Protein 6ZQ3 (pdb70)

InterPro domains:
  IPR000668 Peptidase C1A, papain C-terminal [PF00112] (115-329)
  IPR000668 Peptidase C1A, papain C-terminal [PR00705] (132-147)
  IPR000668 Peptidase C1A, papain C-terminal [PR00705] (277-287)
  IPR000668 Peptidase C1A, papain C-terminal [PR00705] (292-298)
  IPR000668 Peptidase C1A, papain C-terminal [SM00645] (114-329)
  IPR013128 Peptidase C1A [PTHR12411] (27-323)
  IPR013201 Cathepsin propeptide inhibitor domain (I29) [PF08246] (29-87)
  IPR013201 Cathepsin propeptide inhibitor domain (I29) [SM00848] (29-87)
  IPR025660 Cysteine peptidase, histidine active site [PS00639] (275-285)
  IPR025661 Cysteine peptidase, asparagine active site [PS00640] (292-311)
  IPR038765 Papain-like cysteine peptidase superfamily [SSF54001] (21-329)
  IPR039417 Papain-like cysteine endopeptidase [cd02248] (115-328)

Sequence (212 aa):
PETVDWRTKGAVTGIKSQGDCGASYAFSAMGALEGINALATGKLTYLSEQNIIDCSVPYGNHGCKGGNMYVAFLYVVANEGVDDGGSYPFRGKQSSCTYQEQYRGASMSGSVQINSGSESDLEAAVANVGPVAVAIDGESNAFRFYYSGVYDSSRCSSSSLNHAMVITGYGIEYWLAKNSWGENWGELGYVKMARNKYNQCGIASDASYPTL

Nearest PDB structures (foldseek):
  6zq3-assembly1_A  TM=1.005E+00  e=8.283E-54  Tethya aurantium
  8iui-assembly2_B  TM=9.945E-01  e=2.765E-36  Bombyx mori
  7qgw-assembly1_B  TM=9.930E-01  e=4.181E-34  Homo sapiens
  7pk4-assembly1_A  TM=9.908E-01  e=2.992E-34  Homo sapiens
  7q8m-assembly1_AA  TM=9.924E-01  e=6.680E-34  Homo sapiens

B-factor: mean 52.41, std 11.27, range [30.0, 95.98]

CATH classification: 3.90.70.10

Structure (mmCIF, N/CA/C/O backbone):
data_6ZQ3
#
_entry.id   6ZQ3
#
_cell.length_a   59.600
_cell.length_b   59.600
_cell.length_c   116.290
_cell.angle_alpha   90.000
_cell.angle_beta   90.000
_cell.angle_gamma   120.000
#
_symmetry.space_group_name_H-M   'P 31 2 1'
#
loop_
_entity.id
_entity.type
_entity.pdbx_description
1 polymer 'Silicatein alpha'
2 water water
#
loop_
_atom_site.group_PDB
_atom_site.id
_atom_site.type_symbol
_atom_site.label_atom_id
_atom_site.label_alt_id
_atom_site.label_comp_id
_atom_site.label_asym_id
_atom_site.label_entity_id
_atom_site.label_seq_id
_atom_site.pdbx_PDB_ins_code
_atom_site.Cartn_x
_atom_site.Cartn_y
_atom_site.Cartn_z
_atom_site.occupancy
_atom_site.B_iso_or_equiv
_atom_site.auth_seq_id
_atom_site.auth_comp_id
_atom_site.auth_asym_id
_atom_site.auth_atom_id
_atom_site.pdbx_PDB_model_num
ATOM 1 N N . PRO A 1 3 ? 20.051 3.032 3.304 1.00 79.71 3 PRO A N 1
ATOM 2 C CA . PRO A 1 3 ? 20.671 3.255 1.983 1.00 78.56 3 PRO A CA 1
ATOM 3 C C . PRO A 1 3 ? 20.632 2.013 1.074 1.00 79.52 3 PRO A C 1
ATOM 4 O O . PRO A 1 3 ? 20.538 0.880 1.563 1.00 73.79 3 PRO A O 1
ATOM 8 N N . GLU A 1 4 ? 20.703 2.239 -0.238 1.00 82.52 4 GLU A N 1
ATOM 9 C CA . GLU A 1 4 ? 20.605 1.157 -1.239 1.00 86.81 4 GLU A CA 1
ATOM 10 C C . GLU A 1 4 ? 21.893 0.326 -1.382 1.00 85.79 4 GLU A C 1
ATOM 11 O O . GLU A 1 4 ? 21.856 -0.820 -1.837 1.00 80.61 4 GLU A O 1
ATOM 17 N N . THR A 1 5 ? 23.027 0.909 -1.004 1.00 84.61 5 THR A N 1
ATOM 18 C CA . THR A 1 5 ? 24.295 0.200 -1.025 1.00 81.28 5 THR A CA 1
ATOM 19 C C . THR A 1 5 ? 25.274 0.844 -0.061 1.00 75.14 5 THR A C 1
ATOM 20 O O . THR A 1 5 ? 25.405 2.070 -0.051 1.00 69.83 5 THR A O 1
ATOM 24 N N . VAL A 1 6 ? 25.947 0.013 0.742 1.00 67.55 6 VAL A N 1
ATOM 25 C CA . VAL A 1 6 ? 27.069 0.465 1.557 1.00 63.37 6 VAL A CA 1
ATOM 26 C C . VAL A 1 6 ? 28.315 -0.312 1.164 1.00 57.66 6 VAL A C 1
ATOM 27 O O . VAL A 1 6 ? 28.233 -1.396 0.619 1.00 53.51 6 VAL A O 1
ATOM 31 N N . ASP A 1 7 ? 29.468 0.277 1.447 1.00 55.95 7 ASP A N 1
ATOM 32 C CA . ASP A 1 7 ? 30.721 -0.437 1.513 1.00 50.36 7 ASP A CA 1
ATOM 33 C C . ASP A 1 7 ? 31.518 0.287 2.579 1.00 49.33 7 ASP A C 1
ATOM 34 O O . ASP A 1 7 ? 31.742 1.501 2.464 1.00 48.27 7 ASP A O 1
ATOM 39 N N . TRP A 1 8 ? 31.945 -0.434 3.616 1.00 48.14 8 TRP A N 1
ATOM 40 C CA . TRP A 1 8 ? 32.533 0.218 4.794 1.00 48.27 8 TRP A CA 1
ATOM 41 C C . TRP A 1 8 ? 33.956 0.735 4.576 1.00 52.30 8 TRP A C 1
ATOM 42 O O . TRP A 1 8 ? 34.515 1.403 5.459 1.00 47.38 8 TRP A O 1
ATOM 53 N N . ARG A 1 9 ? 34.541 0.465 3.403 1.00 51.54 9 ARG A N 1
ATOM 54 C CA . ARG A 1 9 ? 35.750 1.185 3.019 1.00 51.00 9 ARG A CA 1
ATOM 55 C C . ARG A 1 9 ? 35.469 2.669 2.830 1.00 51.98 9 ARG A C 1
ATOM 56 O O . ARG A 1 9 ? 36.384 3.491 2.880 1.00 57.46 9 ARG A O 1
ATOM 64 N N . THR A 1 10 ? 34.210 3.012 2.609 1.00 50.06 10 THR A N 1
ATOM 65 C CA . THR A 1 10 ? 33.805 4.407 2.537 1.00 53.00 10 THR A CA 1
ATOM 66 C C . THR A 1 10 ? 34.053 5.154 3.850 1.00 59.05 10 THR A C 1
ATOM 67 O O . THR A 1 10 ? 34.254 6.368 3.846 1.00 62.01 10 THR A O 1
ATOM 71 N N . LYS A 1 11 ? 34.032 4.418 4.964 1.00 58.76 11 LYS A N 1
ATOM 72 C CA . LYS A 1 11 ? 34.299 4.969 6.281 1.00 58.14 11 LYS A CA 1
ATOM 73 C C . LYS A 1 11 ? 35.681 4.579 6.830 1.00 54.81 11 LYS A C 1
ATOM 74 O O . LYS A 1 11 ? 35.957 4.759 8.020 1.00 46.72 11 LYS A O 1
ATOM 80 N N . GLY A 1 12 ? 36.551 4.067 5.955 1.00 53.76 12 GLY A N 1
ATOM 81 C CA . GLY A 1 12 ? 37.885 3.586 6.361 1.00 58.09 12 GLY A CA 1
ATOM 82 C C . GLY A 1 12 ? 37.877 2.472 7.412 1.00 57.15 12 GLY A C 1
ATOM 83 O O . GLY A 1 12 ? 38.789 2.386 8.236 1.00 63.84 12 GLY A O 1
ATOM 84 N N . ALA A 1 13 ? 36.862 1.613 7.357 1.00 50.27 13 ALA A N 1
ATOM 85 C CA . ALA A 1 13 ? 36.614 0.609 8.371 1.00 48.96 13 ALA A CA 1
ATOM 86 C C . ALA A 1 13 ? 37.026 -0.811 7.965 1.00 47.77 13 ALA A C 1
ATOM 87 O O . ALA A 1 13 ? 36.686 -1.762 8.679 1.00 46.41 13 ALA A O 1
ATOM 89 N N . VAL A 1 14 ? 37.700 -0.973 6.817 1.00 50.85 14 VAL A N 1
ATOM 90 C CA . VAL A 1 14 ? 38.108 -2.304 6.314 1.00 45.47 14 VAL A CA 1
ATOM 91 C C . VAL A 1 14 ? 39.577 -2.337 5.913 1.00 45.99 14 VAL A C 1
ATOM 92 O O . VAL A 1 14 ? 40.001 -1.517 5.125 1.00 48.65 14 VAL A O 1
ATOM 96 N N . THR A 1 15 ? 40.326 -3.321 6.411 1.00 46.46 15 THR A N 1
ATOM 97 C CA . THR A 1 15 ? 41.737 -3.527 6.017 1.00 45.83 15 THR A CA 1
ATOM 98 C C . THR A 1 15 ? 41.892 -4.292 4.710 1.00 44.60 15 THR A C 1
ATOM 99 O O . THR A 1 15 ? 40.940 -4.812 4.145 1.00 39.08 15 THR A O 1
ATOM 103 N N . GLY A 1 16 ? 43.127 -4.371 4.251 1.00 46.34 16 GLY A N 1
ATOM 104 C CA . GLY A 1 16 ? 43.448 -5.151 3.088 1.00 48.97 16 GLY A CA 1
ATOM 105 C C . GLY A 1 16 ? 43.041 -6.592 3.270 1.00 48.16 16 GLY A C 1
ATOM 106 O O . GLY A 1 16 ? 42.736 -7.027 4.366 1.00 45.46 16 GLY A O 1
ATOM 107 N N . ILE A 1 17 ? 43.017 -7.309 2.154 1.00 54.44 17 ILE A N 1
ATOM 108 C CA . ILE A 1 17 ? 42.732 -8.741 2.099 1.00 52.23 17 ILE A CA 1
ATOM 109 C C . ILE A 1 17 ? 43.883 -9.560 2.682 1.00 53.12 17 ILE A C 1
ATOM 110 O O . ILE A 1 17 ? 45.046 -9.267 2.442 1.00 55.49 17 ILE A O 1
ATOM 115 N N . LYS A 1 18 ? 43.545 -10.624 3.401 1.00 51.03 18 LYS A N 1
ATOM 116 C CA . LYS A 1 18 ? 44.536 -11.511 3.991 1.00 47.76 18 LYS A CA 1
ATOM 117 C C . LYS A 1 18 ? 44.439 -12.900 3.375 1.00 44.08 18 LYS A C 1
ATOM 118 O O . LYS A 1 18 ? 43.447 -13.220 2.734 1.00 44.40 18 LYS A O 1
ATOM 124 N N . SER A 1 19 ? 45.475 -13.710 3.535 1.00 43.12 19 SER A N 1
ATOM 125 C CA . SER A 1 19 ? 45.439 -15.105 3.104 1.00 50.58 19 SER A CA 1
ATOM 126 C C . SER A 1 19 ? 45.738 -15.970 4.304 1.00 48.69 19 SER A C 1
ATOM 127 O O . SER A 1 19 ? 46.774 -15.825 4.918 1.00 46.97 19 SER A O 1
ATOM 130 N N . GLN A 1 20 ? 44.831 -16.884 4.616 1.00 47.11 20 GLN A N 1
ATOM 131 C CA . GLN A 1 20 ? 45.024 -17.793 5.722 1.00 47.26 20 GLN A CA 1
ATOM 132 C C . GLN A 1 20 ? 45.975 -18.957 5.412 1.00 47.59 20 GLN A C 1
ATOM 133 O O . GLN A 1 20 ? 46.241 -19.777 6.271 1.00 48.73 20 GLN A O 1
ATOM 139 N N . GLY A 1 21 ? 46.488 -19.029 4.192 1.00 51.88 21 GLY A N 1
ATOM 140 C CA . GLY A 1 21 ? 47.444 -20.055 3.824 1.00 49.37 21 GLY A CA 1
ATOM 141 C C . GLY A 1 21 ? 46.776 -21.411 3.850 1.00 52.69 21 GLY A C 1
ATOM 142 O O . GLY A 1 21 ? 45.584 -21.540 3.538 1.00 45.07 21 GLY A O 1
ATOM 143 N N . ASP A 1 22 ? 47.555 -22.407 4.271 1.00 56.70 22 ASP A N 1
ATOM 144 C CA . ASP A 1 22 ? 47.080 -23.752 4.463 1.00 59.45 22 ASP A CA 1
ATOM 145 C C . ASP A 1 22 ? 46.456 -23.976 5.856 1.00 63.57 22 ASP A C 1
ATOM 146 O O . ASP A 1 22 ? 46.167 -25.116 6.226 1.00 72.80 22 ASP A O 1
ATOM 151 N N . CYS A 1 23 ? 46.229 -22.906 6.616 1.00 62.21 23 CYS A N 1
ATOM 152 C CA . CYS A 1 23 ? 45.637 -22.997 7.964 1.00 64.74 23 CYS A CA 1
ATOM 153 C C . CYS A 1 23 ? 44.121 -22.743 7.927 1.00 62.43 23 CYS A C 1
ATOM 154 O O . CYS A 1 23 ? 43.676 -21.730 7.400 1.00 69.80 23 CYS A O 1
ATOM 157 N N . GLY A 1 24 ? 43.336 -23.662 8.493 1.00 57.11 24 GLY A N 1
ATOM 158 C CA . GLY A 1 24 ? 41.874 -23.637 8.376 1.00 54.09 24 GLY A CA 1
ATOM 159 C C . GLY A 1 24 ? 41.199 -22.754 9.409 1.00 54.39 24 GLY A C 1
ATOM 160 O O . GLY A 1 24 ? 40.334 -23.219 10.141 1.00 61.87 24 GLY A O 1
ATOM 161 N N . ALA A 1 25 ? 41.571 -21.476 9.428 1.00 51.56 25 ALA A N 1
ATOM 162 C CA . ALA A 1 25 ? 41.215 -20.525 10.486 1.00 50.69 25 ALA A CA 1
ATOM 163 C C . ALA A 1 25 ? 40.353 -19.349 10.005 1.00 49.86 25 ALA A C 1
ATOM 164 O O . ALA A 1 25 ? 40.530 -18.219 10.465 1.00 55.94 25 ALA A O 1
ATOM 166 N N . SER A 1 26 ? 39.425 -19.582 9.094 1.00 45.57 26 SER A N 1
ATOM 167 C CA . SER A 1 26 ? 38.517 -18.506 8.687 1.00 46.29 26 SER A CA 1
ATOM 168 C C . SER A 1 26 ? 37.759 -17.909 9.873 1.00 39.98 26 SER A C 1
ATOM 169 O O . SER A 1 26 ? 37.604 -16.689 9.971 1.00 35.35 26 SER A O 1
ATOM 172 N N . TYR A 1 27 ? 37.334 -18.749 10.800 1.00 41.50 27 TYR A N 1
ATOM 173 C CA . TYR A 1 27 ? 36.703 -18.228 12.027 1.00 42.58 27 TYR A CA 1
ATOM 174 C C . TYR A 1 27 ? 37.464 -17.012 12.572 1.00 38.54 27 TYR A C 1
ATOM 175 O O . TYR A 1 27 ? 36.856 -15.981 12.859 1.00 42.29 27 TYR A O 1
ATOM 184 N N . ALA A 1 28 ? 38.784 -17.109 12.638 1.00 36.01 28 ALA A N 1
ATOM 185 C CA . ALA A 1 28 ? 39.607 -16.052 13.218 1.00 36.89 28 ALA A CA 1
ATOM 186 C C . ALA A 1 28 ? 39.655 -14.842 12.364 1.00 38.77 28 ALA A C 1
ATOM 187 O O . ALA A 1 28 ? 39.642 -13.736 12.880 1.00 44.16 28 ALA A O 1
ATOM 189 N N . PHE A 1 29 ? 39.811 -15.053 11.054 1.00 39.23 29 PHE A N 1
ATOM 190 C CA . PHE A 1 29 ? 39.970 -13.949 10.132 1.00 36.61 29 PHE A CA 1
ATOM 191 C C . PHE A 1 29 ? 38.653 -13.244 10.084 1.00 36.17 29 PHE A C 1
ATOM 192 O O . PHE A 1 29 ? 38.608 -12.041 10.121 1.00 35.20 29 PHE A O 1
ATOM 200 N N . SER A 1 30 ? 37.579 -14.011 10.018 1.00 36.31 30 SER A N 1
ATOM 201 C CA . SER A 1 30 ? 36.236 -13.446 10.018 1.00 39.34 30 SER A CA 1
ATOM 202 C C . SER A 1 30 ? 35.894 -12.651 11.309 1.00 45.54 30 SER A C 1
ATOM 203 O O . SER A 1 30 ? 35.269 -11.581 11.235 1.00 47.68 30 SER A O 1
ATOM 206 N N . ALA A 1 31 ? 36.294 -13.176 12.473 1.00 40.26 31 ALA A N 1
ATOM 207 C CA . ALA A 1 31 ? 36.030 -12.511 13.746 1.00 42.37 31 ALA A CA 1
ATOM 208 C C . ALA A 1 31 ? 36.794 -11.197 13.928 1.00 44.08 31 ALA A C 1
ATOM 209 O O . ALA A 1 31 ? 36.198 -10.198 14.361 1.00 40.08 31 ALA A O 1
ATOM 211 N N . MET A 1 32 ? 38.088 -11.210 13.575 1.00 45.82 32 MET A N 1
ATOM 212 C CA . MET A 1 32 ? 38.973 -10.038 13.644 1.00 44.36 32 MET A CA 1
ATOM 213 C C . MET A 1 32 ? 38.572 -8.940 12.697 1.00 45.47 32 MET A C 1
ATOM 214 O O . MET A 1 32 ? 38.689 -7.758 13.025 1.00 50.81 32 MET A O 1
ATOM 219 N N . GLY A 1 33 ? 38.112 -9.344 11.517 1.00 42.07 33 GLY A N 1
ATOM 220 C CA . GLY A 1 33 ? 37.580 -8.448 10.528 1.00 38.95 33 GLY A CA 1
ATOM 221 C C . GLY A 1 33 ? 36.424 -7.611 11.038 1.00 44.50 33 GLY A C 1
ATOM 222 O O . GLY A 1 33 ? 36.458 -6.375 10.922 1.00 47.17 33 GLY A O 1
ATOM 223 N N . ALA A 1 34 ? 35.398 -8.249 11.606 1.00 44.27 34 ALA A N 1
ATOM 224 C CA . ALA A 1 34 ? 34.332 -7.478 12.243 1.00 44.97 34 ALA A CA 1
ATOM 225 C C . ALA A 1 34 ? 34.884 -6.562 13.342 1.00 45.95 34 ALA A C 1
ATOM 226 O O . ALA A 1 34 ? 34.591 -5.377 13.364 1.00 48.67 34 ALA A O 1
ATOM 228 N N . LEU A 1 35 ? 35.730 -7.079 14.212 1.00 49.83 35 LEU A N 1
ATOM 229 C CA . LEU A 1 35 ? 36.301 -6.257 15.313 1.00 48.78 35 LEU A CA 1
ATOM 230 C C . LEU A 1 35 ? 37.094 -5.034 14.802 1.00 50.25 35 LEU A C 1
ATOM 231 O O . LEU A 1 35 ? 37.101 -3.982 15.447 1.00 47.56 35 LEU A O 1
ATOM 236 N N . GLU A 1 36 ? 37.816 -5.212 13.687 1.00 48.66 36 GLU A N 1
ATOM 237 C CA . GLU A 1 36 ? 38.659 -4.158 13.129 1.00 46.81 36 GLU A CA 1
ATOM 238 C C . GLU A 1 36 ? 37.775 -3.033 12.680 1.00 45.33 36 GLU A C 1
ATOM 239 O O . GLU A 1 36 ? 38.134 -1.859 12.797 1.00 40.60 36 GLU A O 1
ATOM 245 N N . GLY A 1 37 ? 36.615 -3.410 12.152 1.00 45.58 37 GLY A N 1
ATOM 246 C CA . GLY A 1 37 ? 35.663 -2.460 11.619 1.00 46.50 37 GLY A CA 1
ATOM 247 C C . GLY A 1 37 ? 35.059 -1.639 12.709 1.00 45.66 37 GLY A C 1
ATOM 248 O O . GLY A 1 37 ? 35.213 -0.433 12.742 1.00 49.33 37 GLY A O 1
ATOM 249 N N . ILE A 1 38 ? 34.402 -2.323 13.626 1.00 49.80 38 ILE A N 1
ATOM 250 C CA . ILE A 1 38 ? 33.800 -1.707 14.809 1.00 51.61 38 ILE A CA 1
ATOM 251 C C . ILE A 1 38 ? 34.760 -0.743 15.527 1.00 48.23 38 ILE A C 1
ATOM 252 O O . ILE A 1 38 ? 34.382 0.338 15.957 1.00 43.79 38 ILE A O 1
ATOM 257 N N . ASN A 1 39 ? 36.000 -1.177 15.668 1.00 45.62 39 ASN A N 1
ATOM 258 C CA . ASN A 1 39 ? 37.020 -0.415 16.324 1.00 44.67 39 ASN A CA 1
ATOM 259 C C . ASN A 1 39 ? 37.423 0.812 15.517 1.00 43.80 39 ASN A C 1
ATOM 260 O O . ASN A 1 39 ? 37.593 1.880 16.058 1.00 44.51 39 ASN A O 1
ATOM 265 N N . ALA A 1 40 ? 37.586 0.634 14.215 1.00 42.54 40 ALA A N 1
ATOM 266 C CA . ALA A 1 40 ? 37.972 1.692 13.324 1.00 42.17 40 ALA A CA 1
ATOM 267 C C . ALA A 1 40 ? 36.915 2.811 13.225 1.00 44.21 40 ALA A C 1
ATOM 268 O O . ALA A 1 40 ? 37.245 3.988 13.149 1.00 45.28 40 ALA A O 1
ATOM 270 N N . LEU A 1 41 ? 35.657 2.407 13.187 1.00 43.95 41 LEU A N 1
ATOM 271 C CA . LEU A 1 41 ? 34.496 3.291 13.258 1.00 45.93 41 LEU A CA 1
ATOM 272 C C . LEU A 1 41 ? 34.420 4.105 14.543 1.00 52.53 41 LEU A C 1
ATOM 273 O O . LEU A 1 41 ? 34.213 5.308 14.498 1.00 63.98 41 LEU A O 1
ATOM 278 N N . ALA A 1 42 ? 34.530 3.428 15.683 1.00 53.17 42 ALA A N 1
ATOM 279 C CA . ALA A 1 42 ? 34.482 4.078 16.984 1.00 58.82 42 ALA A CA 1
ATOM 280 C C . ALA A 1 42 ? 35.683 4.981 17.222 1.00 61.40 42 ALA A C 1
ATOM 281 O O . ALA A 1 42 ? 35.528 6.165 17.493 1.00 66.01 42 ALA A O 1
ATOM 283 N N . T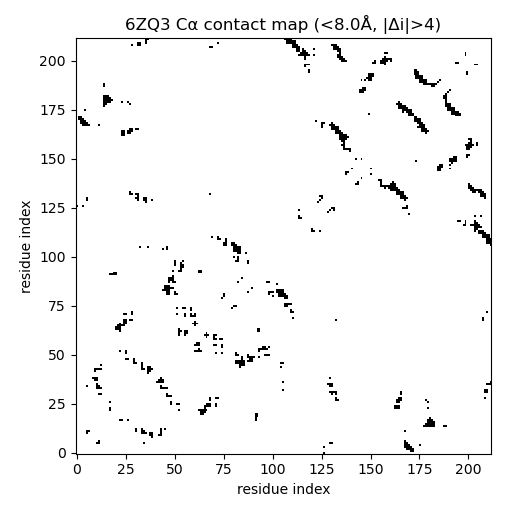HR A 1 43 ? 36.878 4.405 17.125 1.00 60.69 43 THR A N 1
ATOM 284 C CA . THR A 1 43 ? 38.112 5.124 17.413 1.00 58.85 43 THR A CA 1
ATOM 285 C C . THR A 1 43 ? 38.491 6.092 16.301 1.00 57.93 43 THR A C 1
ATOM 286 O O . THR A 1 43 ? 39.259 7.009 16.536 1.00 63.38 43 THR A O 1
ATOM 290 N N . GLY A 1 44 ? 37.984 5.877 15.090 1.00 61.47 44 GLY A N 1
ATOM 291 C CA . GLY A 1 44 ? 38.368 6.684 13.924 1.00 61.24 44 GLY A CA 1
ATOM 292 C C . GLY A 1 44 ? 39.682 6.290 13.255 1.00 67.55 44 GLY A C 1
ATOM 293 O O . GLY A 1 44 ? 40.094 6.921 12.277 1.00 69.73 44 GLY A O 1
ATOM 294 N N . LY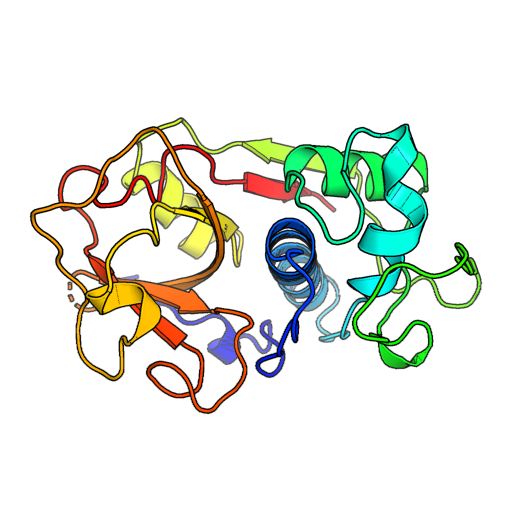S A 1 45 ? 40.343 5.254 13.774 1.00 71.53 45 LYS A N 1
ATOM 295 C CA . LYS A 1 45 ? 41.625 4.781 13.246 1.00 69.62 45 LYS A CA 1
ATOM 296 C C . LYS A 1 45 ? 41.531 3.291 12.964 1.00 67.46 45 LYS A C 1
ATOM 297 O O . LYS A 1 45 ? 41.139 2.506 13.824 1.00 73.61 45 LYS A O 1
ATOM 303 N N . LEU A 1 46 ? 41.890 2.902 11.753 1.00 65.05 46 LEU A N 1
ATOM 304 C CA . LEU A 1 46 ? 41.862 1.504 11.371 1.00 64.84 46 LEU A CA 1
ATOM 305 C C . LEU A 1 46 ? 43.137 0.855 11.888 1.00 61.10 46 LEU A C 1
ATOM 306 O O . LEU A 1 46 ? 44.223 1.300 11.567 1.00 61.40 46 LEU A O 1
ATOM 311 N N . THR A 1 47 ? 43.000 -0.173 12.715 1.00 59.00 47 THR A N 1
ATOM 312 C CA . THR A 1 47 ? 44.145 -0.922 13.207 1.00 58.02 47 THR A CA 1
ATOM 313 C C . THR A 1 47 ? 44.019 -2.361 12.771 1.00 53.78 47 THR A C 1
ATOM 314 O O . THR A 1 47 ? 43.034 -3.020 13.063 1.00 48.57 47 THR A O 1
ATOM 318 N N . TYR A 1 48 ? 45.069 -2.885 12.146 1.00 57.75 48 TYR A N 1
ATOM 319 C CA . TYR A 1 48 ? 45.083 -4.287 11.750 1.00 57.04 48 TYR A CA 1
ATOM 320 C C . TYR A 1 48 ? 45.211 -5.104 13.036 1.00 53.46 48 TYR A C 1
ATOM 321 O O . TYR A 1 48 ? 46.073 -4.825 13.869 1.00 51.25 48 TYR A O 1
ATOM 330 N N . LEU A 1 49 ? 44.356 -6.110 13.198 1.00 51.86 49 LEU A N 1
ATOM 331 C CA . LEU A 1 49 ? 44.355 -6.944 14.420 1.00 50.37 49 LEU A CA 1
ATOM 332 C C . LEU A 1 49 ? 44.867 -8.360 14.123 1.00 50.87 49 LEU A C 1
ATOM 333 O O . LEU A 1 49 ? 44.933 -8.768 12.955 1.00 50.44 49 LEU A O 1
ATOM 338 N N . SER A 1 50 ? 45.224 -9.108 15.170 1.00 44.45 50 SER A N 1
ATOM 339 C CA . SER A 1 50 ? 45.956 -10.352 14.970 1.00 43.51 50 SER A CA 1
ATOM 340 C C . SER A 1 50 ? 45.111 -11.631 15.051 1.00 44.81 50 SER A C 1
ATOM 341 O O . SER A 1 50 ? 44.617 -12.015 16.110 1.00 41.37 50 SER A O 1
ATOM 344 N N . GLU A 1 51 ? 44.989 -12.297 13.908 1.00 44.74 51 GLU A N 1
ATOM 345 C CA . GLU A 1 51 ? 44.323 -13.572 13.808 1.00 45.19 51 GLU A CA 1
ATOM 346 C C . GLU A 1 51 ? 45.183 -14.680 14.402 1.00 45.54 51 GLU A C 1
ATOM 347 O O . GLU A 1 51 ? 44.671 -15.745 14.750 1.00 48.31 51 GLU A O 1
ATOM 353 N N . GLN A 1 52 ? 46.493 -14.457 14.462 1.00 40.93 52 GLN A N 1
ATOM 354 C CA . GLN A 1 52 ? 47.410 -15.437 14.998 1.00 41.55 52 GLN A CA 1
ATOM 355 C C . GLN A 1 52 ? 47.180 -15.553 16.502 1.00 45.49 52 GLN A C 1
ATOM 356 O O . GLN A 1 52 ? 47.246 -16.658 17.100 1.00 42.39 52 GLN A O 1
ATOM 362 N N . ASN A 1 53 ? 46.912 -14.391 17.106 1.00 43.84 53 ASN A N 1
ATOM 363 C CA . ASN A 1 53 ? 46.590 -14.295 18.533 1.00 46.33 53 ASN A CA 1
ATOM 364 C C . ASN A 1 53 ? 45.434 -15.223 18.862 1.00 47.42 53 ASN A C 1
ATOM 365 O O . ASN A 1 53 ? 45.517 -15.992 19.811 1.00 51.95 53 ASN A O 1
ATOM 370 N N . ILE A 1 54 ? 44.380 -15.158 18.048 1.00 46.12 54 ILE A N 1
ATOM 371 C CA . ILE A 1 54 ? 43.187 -15.962 18.250 1.00 50.65 54 ILE A CA 1
ATOM 372 C C . ILE A 1 54 ? 43.503 -17.435 18.015 1.00 51.51 54 ILE A C 1
ATOM 373 O O . ILE A 1 54 ? 42.981 -18.314 18.712 1.00 53.57 54 ILE A O 1
ATOM 378 N N . ILE A 1 55 ? 44.325 -17.713 17.013 1.00 48.19 55 ILE A N 1
ATOM 379 C CA . ILE A 1 55 ? 44.662 -19.108 16.703 1.00 51.37 55 ILE A CA 1
ATOM 380 C C . ILE A 1 55 ? 45.458 -19.739 17.834 1.00 46.65 55 ILE A C 1
ATOM 381 O O . ILE A 1 55 ? 45.077 -20.794 18.341 1.00 40.01 55 ILE A O 1
ATOM 386 N N . ASP A 1 56 ? 46.544 -19.082 18.230 1.00 44.98 56 ASP A N 1
ATOM 387 C CA . ASP A 1 56 ? 47.365 -19.594 19.311 1.00 47.16 56 ASP A CA 1
ATOM 388 C C . ASP A 1 56 ? 46.650 -19.733 20.658 1.00 48.23 56 ASP A C 1
ATOM 389 O O . ASP A 1 56 ? 46.937 -20.688 21.386 1.00 56.62 56 ASP A O 1
ATOM 394 N N . CYS A 1 57 ? 45.749 -18.813 21.007 1.00 45.01 57 CYS A N 1
ATOM 395 C CA . CYS A 1 57 ? 45.343 -18.671 22.434 1.00 46.10 57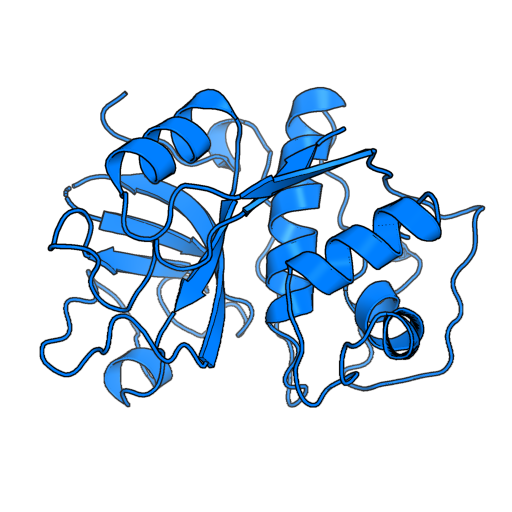 CYS A CA 1
ATOM 396 C C . CYS A 1 57 ? 43.904 -19.030 22.776 1.00 46.69 57 CYS A C 1
ATOM 397 O O . CYS A 1 57 ? 43.548 -19.050 23.945 1.00 50.83 57 CYS A O 1
ATOM 400 N N . SER A 1 58 ? 43.072 -19.320 21.786 1.00 46.33 58 SER A N 1
ATOM 401 C CA . SER A 1 58 ? 41.678 -19.609 22.074 1.00 45.92 58 SER A CA 1
ATOM 402 C C . SER A 1 58 ? 41.349 -21.103 22.125 1.00 45.43 58 SER A C 1
ATOM 403 O O . SER A 1 58 ? 40.181 -21.466 22.093 1.00 45.01 58 SER A O 1
ATOM 406 N N . VAL A 1 59 ? 42.354 -21.971 22.226 1.00 49.06 59 VAL A N 1
ATOM 407 C CA . VAL A 1 59 ? 42.091 -23.429 22.317 1.00 50.34 59 VAL A CA 1
ATOM 408 C C . VAL A 1 59 ? 41.259 -23.786 23.550 1.00 51.28 59 VAL A C 1
ATOM 409 O O . VAL A 1 59 ? 40.359 -24.619 23.451 1.00 55.57 59 VAL A O 1
ATOM 413 N N . PRO A 1 60 ? 41.544 -23.146 24.700 1.00 51.98 60 PRO A N 1
ATOM 414 C CA . PRO A 1 60 ? 40.766 -23.405 25.902 1.00 50.60 60 PRO A CA 1
ATOM 415 C C . PRO A 1 60 ? 39.363 -22.819 25.901 1.00 55.48 60 PRO A C 1
ATOM 416 O O . PRO A 1 60 ? 38.567 -23.178 26.785 1.00 54.04 60 PRO A O 1
ATOM 420 N N . TYR A 1 61 ? 39.042 -21.946 24.941 1.00 52.33 61 TYR A N 1
ATOM 421 C CA . TYR A 1 61 ? 37.662 -21.441 24.838 1.00 49.95 61 TYR A CA 1
ATOM 422 C C . TYR A 1 61 ? 36.881 -22.280 23.858 1.00 50.42 61 TYR A C 1
ATOM 423 O O . TYR A 1 61 ? 35.697 -22.064 23.680 1.00 54.06 61 TYR A O 1
ATOM 432 N N . GLY A 1 62 ? 37.543 -23.267 23.257 1.00 51.28 62 GLY A N 1
ATOM 433 C CA . GLY A 1 62 ? 36.859 -24.268 22.457 1.00 51.19 62 GLY A CA 1
ATOM 434 C C . GLY A 1 62 ? 37.078 -24.151 20.966 1.00 49.94 62 GLY A C 1
ATOM 435 O O . GLY A 1 62 ? 36.354 -24.767 20.212 1.00 53.23 62 GLY A O 1
ATOM 436 N N . ASN A 1 63 ? 38.068 -23.365 20.541 1.00 46.17 63 ASN A N 1
ATOM 437 C CA . ASN A 1 63 ? 38.533 -23.387 19.157 1.00 45.90 63 ASN A CA 1
ATOM 438 C C . ASN A 1 63 ? 39.616 -24.490 18.932 1.00 46.98 63 ASN A C 1
ATOM 439 O O . ASN A 1 63 ? 40.168 -25.022 19.895 1.00 43.49 63 ASN A O 1
ATOM 444 N N . HIS A 1 64 ? 39.902 -24.810 17.665 1.00 45.34 64 HIS A N 1
ATOM 445 C CA . HIS A 1 64 ? 40.833 -25.877 17.294 1.00 51.49 64 HIS A CA 1
ATOM 446 C C . HIS A 1 64 ? 42.083 -25.354 16.556 1.00 49.52 64 HIS A C 1
ATOM 447 O O . HIS A 1 64 ? 42.513 -25.912 15.569 1.00 47.14 64 HIS A O 1
ATOM 454 N N . GLY A 1 65 ? 42.661 -24.268 17.022 1.00 54.15 65 GLY A N 1
ATOM 455 C CA . GLY A 1 65 ? 43.799 -23.710 16.328 1.00 56.03 65 GLY A CA 1
ATOM 456 C C . GLY A 1 65 ? 43.527 -23.619 14.837 1.00 53.13 65 GLY A C 1
ATOM 457 O O . GLY A 1 65 ? 42.541 -23.016 14.425 1.00 44.57 65 GLY A O 1
ATOM 458 N N . CYS A 1 66 ? 44.416 -24.221 14.041 1.00 56.41 66 CYS A N 1
ATOM 459 C CA . CYS A 1 66 ? 44.336 -24.181 12.569 1.00 55.81 66 CYS A CA 1
ATOM 460 C C . CYS A 1 66 ? 43.368 -25.163 11.950 1.00 56.46 66 CYS A C 1
ATOM 461 O O . CYS A 1 66 ? 43.164 -25.120 10.741 1.00 58.14 66 CYS A O 1
ATOM 464 N N . LYS A 1 67 ? 42.746 -26.011 12.765 1.00 56.39 67 LYS A N 1
ATOM 465 C CA . LYS A 1 67 ? 41.808 -27.015 12.258 1.00 59.38 67 LYS A CA 1
ATOM 466 C C . LYS A 1 67 ? 40.339 -26.578 12.235 1.00 60.78 67 LYS A C 1
ATOM 467 O O . LYS A 1 67 ? 39.471 -27.340 11.809 1.00 62.08 67 LYS A O 1
ATOM 473 N N . GLY A 1 68 ? 40.060 -25.360 12.689 1.00 60.08 68 GLY A N 1
ATOM 474 C CA . GLY A 1 68 ? 38.684 -24.846 12.712 1.00 50.47 68 GLY A CA 1
ATOM 475 C C . GLY A 1 68 ? 38.315 -24.201 14.028 1.00 52.02 68 GLY A C 1
ATOM 476 O O . GLY A 1 68 ? 39.115 -24.178 14.960 1.00 52.86 68 GLY A O 1
ATOM 477 N N . GLY A 1 69 ? 37.083 -23.685 14.096 1.00 54.77 69 GLY A N 1
ATOM 478 C CA . GLY A 1 69 ? 36.528 -23.024 15.282 1.00 54.15 69 GLY A CA 1
ATOM 479 C C . GLY A 1 69 ? 35.362 -22.089 14.950 1.00 52.71 69 GLY A C 1
ATOM 480 O O . GLY A 1 69 ? 34.846 -22.146 13.866 1.00 48.52 69 GLY A O 1
ATOM 481 N N . ASN A 1 70 ? 34.960 -21.247 15.901 1.00 52.06 70 ASN A N 1
ATOM 482 C CA . ASN A 1 70 ? 33.844 -20.307 15.761 1.00 58.54 70 ASN A CA 1
ATOM 483 C C . ASN A 1 70 ? 34.241 -18.849 15.927 1.00 53.02 70 ASN A C 1
ATOM 484 O O . ASN A 1 70 ? 35.222 -18.536 16.581 1.00 59.68 70 ASN A O 1
ATOM 489 N N . MET A 1 71 ? 33.409 -17.958 15.402 1.00 51.07 71 MET A N 1
ATOM 490 C CA . MET A 1 71 ? 33.474 -16.541 15.778 1.00 49.70 71 MET A CA 1
ATOM 491 C C . MET A 1 71 ? 33.101 -16.335 17.259 1.00 45.63 71 MET A C 1
ATOM 492 O O . MET A 1 71 ? 33.830 -15.639 17.961 1.00 38.18 71 MET A O 1
ATOM 497 N N . TYR A 1 72 ? 31.976 -16.888 17.700 1.00 42.16 72 TYR A N 1
ATOM 498 C CA . TYR A 1 72 ? 31.543 -16.724 19.084 1.00 43.42 72 TYR A CA 1
ATOM 499 C C . TYR A 1 72 ? 32.686 -16.976 20.062 1.00 42.83 72 TYR A C 1
ATOM 500 O O . TYR A 1 72 ? 33.069 -16.097 20.834 1.00 41.86 72 TYR A O 1
ATOM 509 N N . VAL A 1 73 ? 33.221 -18.189 20.014 1.00 42.39 73 VAL A N 1
ATOM 510 C CA . VAL A 1 73 ? 34.311 -18.606 20.870 1.00 41.97 73 VAL A CA 1
ATOM 511 C C . VAL A 1 73 ? 35.557 -17.690 20.746 1.00 42.08 73 VAL A C 1
ATOM 512 O O . VAL A 1 73 ? 36.259 -17.501 21.717 1.00 41.73 73 VAL A O 1
ATOM 516 N N . ALA A 1 74 ? 35.823 -17.123 19.570 1.00 45.17 74 ALA A N 1
ATOM 517 C CA . ALA A 1 74 ? 36.901 -16.107 19.410 1.00 51.61 74 ALA A CA 1
ATOM 518 C C . ALA A 1 74 ? 36.584 -14.794 20.142 1.00 50.35 74 ALA A C 1
ATOM 519 O O . ALA A 1 74 ? 37.466 -14.135 20.707 1.00 53.48 74 ALA A O 1
ATOM 521 N N . PHE A 1 75 ? 35.321 -14.409 20.128 1.00 48.84 75 PHE A N 1
ATOM 522 C CA . PHE A 1 75 ? 34.897 -13.209 20.838 1.00 46.54 75 PHE A CA 1
ATOM 523 C C . PHE A 1 75 ? 34.995 -13.363 22.372 1.00 45.83 75 PHE A C 1
ATOM 524 O O . PHE A 1 75 ? 35.408 -12.421 23.062 1.00 45.54 75 PHE A O 1
ATOM 532 N N . LEU A 1 76 ? 34.612 -14.537 22.880 1.00 44.55 76 LEU A N 1
ATOM 533 C CA . LEU A 1 76 ? 34.739 -14.914 24.313 1.00 48.56 76 LEU A CA 1
ATOM 534 C C . LEU A 1 76 ? 36.198 -14.816 24.787 1.00 49.14 76 LEU A C 1
ATOM 535 O O . LEU A 1 76 ? 36.499 -14.177 25.791 1.00 49.28 76 LEU A O 1
ATOM 540 N N . TYR A 1 77 ? 37.111 -15.426 24.028 1.00 46.56 77 TYR A N 1
ATOM 541 C CA . TYR A 1 77 ? 38.526 -15.230 24.258 1.00 45.96 77 TYR A CA 1
ATOM 542 C C . TYR A 1 77 ? 38.883 -13.736 24.348 1.00 44.01 77 TYR A C 1
ATOM 543 O O . TYR A 1 77 ? 39.464 -13.296 25.328 1.00 42.60 77 TYR A O 1
ATOM 552 N N . VAL A 1 78 ? 38.541 -12.942 23.340 1.00 45.52 78 VAL A N 1
ATOM 553 C CA . VAL A 1 78 ? 38.842 -11.512 23.437 1.00 45.93 78 VAL A CA 1
ATOM 554 C C . VAL A 1 78 ? 38.288 -10.887 24.721 1.00 48.79 78 VAL A C 1
ATOM 555 O O . VAL A 1 78 ? 39.001 -10.116 25.360 1.00 48.26 78 VAL A O 1
ATOM 559 N N . VAL A 1 79 ? 37.034 -11.203 25.088 1.00 51.12 79 VAL A N 1
ATOM 560 C CA . VAL A 1 79 ? 36.371 -10.584 26.260 1.00 48.42 79 VAL A CA 1
ATOM 561 C C . VAL A 1 79 ? 37.063 -11.046 27.571 1.00 48.12 79 VAL A C 1
ATOM 562 O O . VAL A 1 79 ? 37.452 -10.215 28.400 1.00 41.21 79 VAL A O 1
ATOM 566 N N . ALA A 1 80 ? 37.208 -12.367 27.723 1.00 43.00 80 ALA A N 1
ATOM 567 C CA . ALA A 1 80 ? 37.871 -12.990 28.873 1.00 48.10 80 ALA A CA 1
ATOM 568 C C . ALA A 1 80 ? 39.328 -12.565 28.996 1.00 51.85 80 ALA A C 1
ATOM 569 O O . ALA A 1 80 ? 39.823 -12.361 30.099 1.00 56.68 80 ALA A O 1
ATOM 571 N N . ASN A 1 81 ? 40.018 -12.450 27.866 1.00 53.80 81 ASN A N 1
ATOM 572 C CA . ASN A 1 81 ? 41.402 -12.026 27.862 1.00 52.48 81 ASN A CA 1
ATOM 573 C C . ASN A 1 81 ? 41.519 -10.519 27.840 1.00 55.26 81 ASN A C 1
ATOM 574 O O . ASN A 1 81 ? 42.625 -9.994 27.838 1.00 54.15 81 ASN A O 1
ATOM 579 N N . GLU A 1 82 ? 40.386 -9.826 27.881 1.00 58.99 82 GLU A N 1
ATOM 580 C CA . GLU A 1 82 ? 40.364 -8.363 27.914 1.00 59.59 82 GLU A CA 1
ATOM 581 C C . GLU A 1 82 ? 41.256 -7.675 26.881 1.00 60.59 82 GLU A C 1
ATOM 582 O O . GLU A 1 82 ? 41.942 -6.701 27.190 1.00 58.30 82 GLU A O 1
ATOM 588 N N . GLY A 1 83 ? 41.238 -8.186 25.657 1.00 65.26 83 GLY A N 1
ATOM 589 C CA . GLY A 1 83 ? 42.015 -7.609 24.551 1.00 65.31 83 GLY A CA 1
ATOM 590 C C . GLY A 1 83 ? 42.521 -8.564 23.473 1.00 63.32 83 GLY A C 1
ATOM 591 O O . GLY A 1 83 ? 42.705 -9.767 23.697 1.00 61.89 83 GLY A O 1
ATOM 592 N N . VAL A 1 84 ? 42.750 -8.009 22.291 1.00 62.11 84 VAL A N 1
ATOM 593 C CA . VAL A 1 84 ? 43.421 -8.730 21.216 1.00 58.86 84 VAL A CA 1
ATOM 594 C C . VAL A 1 84 ? 44.612 -7.907 20.739 1.00 51.92 84 VAL A C 1
ATOM 595 O O . VAL A 1 84 ? 44.536 -6.685 20.700 1.00 45.27 84 VAL A O 1
ATOM 599 N N . ASP A 1 85 ? 45.720 -8.572 20.420 1.00 46.60 85 ASP A N 1
ATOM 600 C CA . ASP A 1 85 ? 46.867 -7.869 19.874 1.00 49.99 85 ASP A CA 1
ATOM 601 C C . ASP A 1 85 ? 46.624 -7.510 18.399 1.00 53.02 85 ASP A C 1
ATOM 602 O O . ASP A 1 85 ? 45.851 -8.180 17.689 1.00 51.97 85 ASP A O 1
ATOM 607 N N . ASP A 1 86 ? 47.324 -6.477 17.942 1.00 48.75 86 ASP A N 1
ATOM 608 C CA . ASP A 1 86 ? 47.281 -6.106 16.554 1.00 57.32 86 ASP A CA 1
ATOM 609 C C . ASP A 1 86 ? 48.341 -6.852 15.771 1.00 54.04 86 ASP A C 1
ATOM 610 O O . ASP A 1 86 ? 49.291 -7.360 16.349 1.00 51.80 86 ASP A O 1
ATOM 615 N N . GLY A 1 87 ? 48.151 -6.896 14.453 1.00 53.37 87 GLY A N 1
ATOM 616 C CA . GLY A 1 87 ? 48.925 -7.746 13.560 1.00 55.25 87 GLY A CA 1
ATOM 617 C C . GLY A 1 87 ? 50.385 -7.378 13.594 1.00 58.71 87 GLY A C 1
ATOM 618 O O . GLY A 1 87 ? 51.240 -8.255 13.747 1.00 59.54 87 GLY A O 1
ATOM 619 N N . GLY A 1 88 ? 50.654 -6.069 13.484 1.00 62.27 88 GLY A N 1
ATOM 620 C CA . GLY A 1 88 ? 52.017 -5.504 13.453 1.00 61.00 88 GLY A CA 1
ATOM 621 C C . GLY A 1 88 ? 52.903 -6.301 14.374 1.00 66.10 88 GLY A C 1
ATOM 622 O O . GLY A 1 88 ? 53.903 -6.871 13.944 1.00 65.74 88 GLY A O 1
ATOM 623 N N . SER A 1 89 ? 52.477 -6.403 15.630 1.00 65.63 89 SER A N 1
ATOM 624 C CA . SER A 1 89 ? 53.260 -7.064 16.663 1.00 66.45 89 SER A CA 1
ATOM 625 C C . SER A 1 89 ? 52.921 -8.556 16.928 1.00 64.16 89 SER A C 1
ATOM 626 O O . SER A 1 89 ? 53.662 -9.218 17.653 1.00 65.68 89 SER A O 1
ATOM 629 N N . TYR A 1 90 ? 51.831 -9.087 16.362 1.00 58.77 90 TYR A N 1
ATOM 630 C CA . TYR A 1 90 ? 51.479 -10.518 16.513 1.00 54.62 90 TYR A CA 1
ATOM 631 C C . TYR A 1 90 ? 51.076 -11.104 15.153 1.00 57.58 90 TYR A C 1
ATOM 632 O O . TYR A 1 90 ? 49.900 -11.250 14.870 1.00 57.10 90 TYR A O 1
ATOM 641 N N . PRO A 1 91 ? 52.065 -11.453 14.310 1.00 64.20 91 PRO A N 1
ATOM 642 C CA . PRO A 1 91 ? 51.811 -11.642 12.888 1.00 61.44 91 PRO A CA 1
ATOM 643 C C . PRO A 1 91 ? 51.475 -13.068 12.549 1.00 55.55 91 PRO A C 1
ATOM 644 O O . PRO A 1 91 ? 51.766 -13.975 13.323 1.00 59.51 91 PRO A O 1
ATOM 648 N N . PHE A 1 92 ? 50.871 -13.249 11.383 1.00 51.93 92 PHE A N 1
ATOM 649 C CA . PHE A 1 92 ? 50.358 -14.535 10.960 1.00 50.02 92 PHE A CA 1
ATOM 650 C C . PHE A 1 92 ? 51.553 -15.382 10.540 1.00 52.41 92 PHE A C 1
ATOM 651 O O . PHE A 1 92 ? 52.406 -14.933 9.807 1.00 54.65 92 PHE A O 1
ATOM 659 N N . ARG A 1 93 ? 51.639 -16.588 11.088 1.00 55.43 93 ARG A N 1
ATOM 660 C CA . ARG A 1 93 ? 52.753 -17.477 10.786 1.00 56.21 93 ARG A CA 1
ATOM 661 C C . ARG A 1 93 ? 52.311 -18.613 9.882 1.00 52.88 93 ARG A C 1
ATOM 662 O O . ARG A 1 93 ? 53.136 -19.352 9.345 1.00 55.56 93 ARG A O 1
ATOM 670 N N . GLY A 1 94 ? 51.001 -18.748 9.716 1.00 48.47 94 GLY A N 1
ATOM 671 C CA . GLY A 1 94 ? 50.464 -19.799 8.874 1.00 48.29 94 GLY A CA 1
ATOM 672 C C . GLY A 1 94 ? 50.101 -21.050 9.620 1.00 49.16 94 GLY A C 1
ATOM 673 O O . GLY A 1 94 ? 49.562 -21.973 9.032 1.00 50.72 94 GLY A O 1
ATOM 674 N N . LYS A 1 95 ? 50.415 -21.095 10.908 1.00 51.70 95 LYS A N 1
ATOM 675 C CA . LYS A 1 95 ? 50.110 -22.269 11.708 1.00 53.59 95 LYS A CA 1
ATOM 676 C C . LYS A 1 95 ? 50.131 -21.950 13.194 1.00 52.40 95 LYS A C 1
ATOM 677 O O . LYS A 1 95 ? 50.617 -20.900 13.613 1.00 54.88 95 LYS A O 1
ATOM 683 N N . GLN A 1 96 ? 49.596 -22.871 13.985 1.00 47.58 96 GLN A N 1
ATOM 684 C CA . GLN A 1 96 ? 49.544 -22.709 15.420 1.00 50.81 96 GLN A CA 1
ATOM 685 C C . GLN A 1 96 ? 50.943 -22.648 16.083 1.00 55.42 96 GLN A C 1
ATOM 686 O O . GLN A 1 96 ? 51.786 -23.542 15.940 1.00 51.45 96 GLN A O 1
ATOM 692 N N . SER A 1 97 ? 51.169 -21.572 16.821 1.00 55.69 97 SER A N 1
ATOM 693 C CA . SER A 1 97 ? 52.405 -21.394 17.547 1.00 58.48 97 SER A CA 1
ATOM 694 C C . SER A 1 97 ? 52.080 -21.217 19.016 1.00 54.75 97 SER A C 1
ATOM 695 O O . SER A 1 97 ? 50.916 -21.304 19.425 1.00 60.47 97 SER A O 1
ATOM 698 N N . SER A 1 98 ? 53.112 -20.986 19.813 1.00 54.06 98 SER A N 1
ATOM 699 C CA . SER A 1 98 ? 52.922 -20.660 21.218 1.00 61.35 98 SER A CA 1
ATOM 700 C C . SER A 1 98 ? 52.109 -19.366 21.372 1.00 59.04 98 SER A C 1
ATOM 701 O O . SER A 1 98 ? 52.147 -18.503 20.488 1.00 60.09 98 SER A O 1
ATOM 704 N N . CYS A 1 99 ? 51.343 -19.252 22.463 1.00 57.93 99 CYS A N 1
ATOM 705 C CA . CYS A 1 99 ? 50.597 -18.027 22.724 1.00 59.37 99 CYS A CA 1
ATOM 706 C C . CYS A 1 99 ? 51.595 -16.988 23.212 1.00 57.71 99 CYS A C 1
ATOM 707 O O . CYS A 1 99 ? 52.140 -17.109 24.293 1.00 58.82 99 CYS A O 1
ATOM 710 N N . THR A 1 100 ? 51.856 -15.981 22.391 1.00 55.29 100 THR A N 1
ATOM 711 C CA . THR A 1 100 ? 52.716 -14.891 22.807 1.00 57.19 100 THR A CA 1
ATOM 712 C C . THR A 1 100 ? 51.868 -13.642 23.028 1.00 52.67 100 THR A C 1
ATOM 713 O O . THR A 1 100 ? 52.304 -12.546 22.763 1.00 48.66 100 THR A O 1
ATOM 717 N N . TYR A 1 101 ? 50.652 -13.789 23.534 1.00 54.37 101 TYR A N 1
ATOM 718 C CA . TYR A 1 101 ? 49.851 -12.605 23.775 1.00 57.16 101 TYR A CA 1
ATOM 719 C C . TYR A 1 101 ? 50.567 -11.659 24.757 1.00 58.07 101 TYR A C 1
ATOM 720 O O . TYR A 1 101 ? 50.935 -12.065 25.865 1.00 52.03 101 TYR A O 1
ATOM 729 N N . GLN A 1 102 ? 50.726 -10.404 24.333 1.00 60.41 102 GLN A N 1
ATOM 730 C CA . GLN A 1 102 ? 51.338 -9.330 25.133 1.00 63.13 102 GLN A CA 1
ATOM 731 C C . GLN A 1 102 ? 50.364 -8.144 25.303 1.00 61.43 102 GLN A C 1
ATOM 732 O O . GLN A 1 102 ? 49.877 -7.576 24.323 1.00 58.64 102 GLN A O 1
ATOM 738 N N . GLU A 1 103 ? 50.089 -7.773 26.548 1.00 63.26 103 GLU A N 1
ATOM 739 C CA . GLU A 1 103 ? 49.227 -6.613 26.866 1.00 67.10 103 GLU A CA 1
ATOM 740 C C . GLU A 1 103 ? 49.703 -5.295 26.218 1.00 68.95 103 GLU A C 1
ATOM 741 O O . GLU A 1 103 ? 48.879 -4.510 25.749 1.00 74.93 103 GLU A O 1
ATOM 747 N N . GLN A 1 104 ? 51.019 -5.068 26.184 1.00 68.52 104 GLN A N 1
ATOM 748 C CA . GLN A 1 104 ? 51.591 -3.836 25.613 1.00 70.40 104 GLN A CA 1
ATOM 749 C C . GLN A 1 104 ? 51.154 -3.574 24.169 1.00 69.22 104 GLN A C 1
ATOM 750 O O . GLN A 1 104 ? 51.100 -2.421 23.742 1.00 71.58 104 GLN A O 1
ATOM 756 N N . TYR A 1 105 ? 50.846 -4.637 23.430 1.00 66.84 105 TYR A N 1
ATOM 757 C CA . TYR A 1 105 ? 50.438 -4.509 22.031 1.00 64.16 105 TYR A CA 1
ATOM 758 C C . TYR A 1 105 ? 48.942 -4.730 21.804 1.00 62.03 105 TYR A C 1
ATOM 759 O O . TYR A 1 105 ? 48.510 -4.996 20.682 1.00 58.57 105 TYR A O 1
ATOM 768 N N . ARG A 1 106 ? 48.160 -4.613 22.873 1.00 57.06 106 ARG A N 1
ATOM 769 C CA . ARG A 1 106 ? 46.716 -4.788 22.785 1.00 57.31 106 ARG A CA 1
ATOM 770 C C . ARG A 1 106 ? 46.123 -3.745 21.847 1.00 64.32 106 ARG A C 1
ATOM 771 O O . ARG A 1 106 ? 46.112 -2.553 22.156 1.00 75.09 106 ARG A O 1
ATOM 779 N N . GLY A 1 107 ? 45.631 -4.199 20.699 1.00 62.35 107 GLY A N 1
ATOM 780 C CA . GLY A 1 107 ? 45.052 -3.305 19.712 1.00 65.74 107 GLY A CA 1
ATOM 781 C C . GLY A 1 107 ? 43.618 -2.936 20.036 1.00 71.29 107 GLY A C 1
ATOM 782 O O . GLY A 1 107 ? 43.190 -1.810 19.775 1.00 75.06 107 GLY A O 1
ATOM 783 N N . ALA A 1 108 ? 42.866 -3.872 20.608 1.00 73.67 108 ALA A N 1
ATOM 784 C CA . ALA A 1 108 ? 41.437 -3.652 20.831 1.00 72.36 108 ALA A CA 1
ATOM 785 C C . ALA A 1 108 ? 40.860 -4.580 21.882 1.00 70.03 108 ALA A C 1
ATOM 786 O O . ALA A 1 108 ? 41.400 -5.655 22.155 1.00 70.91 108 ALA A O 1
ATOM 788 N N . SER A 1 109 ? 39.750 -4.149 22.467 1.00 65.94 109 SER A N 1
ATOM 789 C CA . SER A 1 109 ? 39.024 -4.953 23.434 1.00 62.51 109 SER A CA 1
ATOM 790 C C . SER A 1 109 ? 37.534 -4.893 23.142 1.00 59.63 109 SER A C 1
ATOM 791 O O . SER A 1 109 ? 37.079 -4.134 22.282 1.00 56.65 109 SER A O 1
ATOM 794 N N . MET A 1 110 ? 36.778 -5.693 23.879 1.00 60.46 110 MET A N 1
ATOM 795 C CA . MET A 1 110 ? 35.329 -5.743 23.741 1.00 58.67 110 MET A CA 1
ATOM 796 C C . MET A 1 110 ? 34.607 -6.345 24.953 1.00 53.11 110 MET A C 1
ATOM 797 O O . MET A 1 110 ? 35.204 -6.976 25.849 1.00 54.53 110 MET A O 1
ATOM 802 N N . SER A 1 111 ? 33.310 -6.100 24.966 1.00 47.26 111 SER A N 1
ATOM 803 C CA . SER A 1 111 ? 32.432 -6.409 26.088 1.00 49.24 111 SER A CA 1
ATOM 804 C C . SER A 1 111 ? 31.424 -7.528 25.779 1.00 48.36 111 SER A C 1
ATOM 805 O O . SER A 1 111 ? 30.884 -8.118 26.684 1.00 53.66 111 SER A O 1
ATOM 808 N N . GLY A 1 112 ? 31.142 -7.778 24.502 1.00 45.40 112 GLY A N 1
ATOM 809 C CA . GLY A 1 112 ? 30.246 -8.851 24.086 1.00 42.17 112 GLY A CA 1
ATOM 810 C C . GLY A 1 112 ? 30.130 -9.030 22.564 1.00 43.07 112 GLY A C 1
ATOM 811 O O . GLY A 1 112 ? 30.944 -8.542 21.781 1.00 44.06 112 GLY A O 1
ATOM 812 N N . SER A 1 113 ? 29.113 -9.773 22.158 1.00 47.08 113 SER A N 1
ATOM 813 C CA . SER A 1 113 ? 28.764 -9.959 20.772 1.00 49.18 113 SER A CA 1
ATOM 814 C C . SER A 1 113 ? 27.254 -9.998 20.677 1.00 52.33 113 SER A C 1
ATOM 815 O O . SER A 1 113 ? 26.595 -10.457 21.600 1.00 50.72 113 SER A O 1
ATOM 818 N N . VAL A 1 114 ? 26.716 -9.495 19.566 1.00 55.83 114 VAL A N 1
ATOM 819 C CA . VAL A 1 114 ? 25.295 -9.557 19.289 1.00 55.83 114 VAL A CA 1
ATOM 820 C C . VAL A 1 114 ? 25.133 -10.560 18.171 1.00 53.83 114 VAL A C 1
ATOM 821 O O . VAL A 1 114 ? 25.854 -10.505 17.186 1.00 55.77 114 VAL A O 1
ATOM 825 N N . GLN A 1 115 ? 24.206 -11.490 18.339 1.00 52.95 115 GLN A N 1
ATOM 826 C CA . GLN A 1 115 ? 23.976 -12.534 17.372 1.00 50.48 115 GLN A CA 1
ATOM 827 C C . GLN A 1 115 ? 22.757 -12.095 16.619 1.00 55.09 115 GLN A C 1
ATOM 828 O O . GLN A 1 115 ? 21.746 -11.766 17.246 1.00 57.10 115 GLN A O 1
ATOM 834 N N . ILE A 1 116 ? 22.860 -12.051 15.286 1.00 55.16 116 ILE A N 1
ATOM 835 C CA . ILE A 1 116 ? 21.735 -11.699 14.434 1.00 56.02 116 ILE A CA 1
ATOM 836 C C . ILE A 1 116 ? 20.778 -12.897 14.299 1.00 61.48 116 ILE A C 1
ATOM 837 O O . ILE A 1 116 ? 21.221 -14.055 14.164 1.00 60.41 116 ILE A O 1
ATOM 842 N N . ASN A 1 117 ? 19.474 -12.609 14.377 1.00 54.85 117 ASN A N 1
ATOM 843 C CA . ASN A 1 117 ? 18.446 -13.634 14.336 1.00 59.16 117 ASN A CA 1
ATOM 844 C C . ASN A 1 117 ? 18.669 -14.592 13.167 1.00 58.95 117 ASN A C 1
ATOM 845 O O . ASN A 1 117 ? 18.671 -14.175 11.999 1.00 56.47 117 ASN A O 1
ATOM 850 N N . SER A 1 118 ? 18.872 -15.864 13.489 1.00 51.53 118 SER A N 1
ATOM 851 C CA . SER A 1 118 ? 19.190 -16.856 12.488 1.00 55.22 118 SER A CA 1
ATOM 852 C C . SER A 1 118 ? 18.213 -16.818 11.304 1.00 55.20 118 SER A C 1
ATOM 853 O O . SER A 1 118 ? 16.999 -16.829 11.499 1.00 61.50 118 SER A O 1
ATOM 856 N N . GLY A 1 119 ? 18.756 -16.750 10.085 1.00 56.18 119 GLY A N 1
ATOM 857 C CA . GLY A 1 119 ? 17.961 -16.736 8.852 1.00 54.80 119 GLY A CA 1
ATOM 858 C C . GLY A 1 119 ? 17.396 -15.393 8.392 1.00 56.62 119 GLY A C 1
ATOM 859 O O . GLY A 1 119 ? 16.827 -15.306 7.302 1.00 60.99 119 GLY A O 1
ATOM 860 N N . SER A 1 120 ? 17.548 -14.336 9.184 1.00 53.96 120 SER A N 1
ATOM 861 C CA . SER A 1 120 ? 16.946 -13.059 8.833 1.00 53.95 120 SER A CA 1
ATOM 862 C C . SER A 1 120 ? 17.952 -12.136 8.170 1.00 54.22 120 SER A C 1
ATOM 863 O O . SER A 1 120 ? 18.847 -11.614 8.837 1.00 54.84 120 SER A O 1
ATOM 866 N N . GLU A 1 121 ? 17.773 -11.923 6.863 1.00 58.27 121 GLU A N 1
ATOM 867 C CA . GLU A 1 121 ? 18.637 -11.042 6.073 1.00 57.36 121 GLU A CA 1
ATOM 868 C C . GLU A 1 121 ? 18.284 -9.556 6.209 1.00 57.21 121 GLU A C 1
ATOM 869 O O . GLU A 1 121 ? 19.102 -8.683 5.893 1.00 58.85 121 GLU A O 1
ATOM 875 N N . SER A 1 122 ? 17.066 -9.258 6.649 1.00 56.33 122 SER A N 1
ATOM 876 C CA . SER A 1 122 ? 16.678 -7.863 6.905 1.00 56.89 122 SER A CA 1
ATOM 877 C C . SER A 1 122 ? 17.283 -7.347 8.224 1.00 53.45 122 SER A C 1
ATOM 878 O O . SER A 1 122 ? 17.654 -6.187 8.314 1.00 59.00 122 SER A O 1
ATOM 881 N N . ASP A 1 123 ? 17.501 -8.270 9.156 1.00 51.86 123 ASP A N 1
ATOM 882 C CA . ASP A 1 123 ? 18.152 -7.956 10.415 1.00 55.19 123 ASP A CA 1
ATOM 883 C C . ASP A 1 123 ? 19.650 -7.855 10.114 1.00 54.02 123 ASP A C 1
ATOM 884 O O . ASP A 1 123 ? 20.348 -7.009 10.672 1.00 47.94 123 ASP A O 1
ATOM 889 N N . LEU A 1 124 ? 20.135 -8.726 9.226 1.00 52.31 124 LEU A N 1
ATOM 890 C CA . LEU A 1 124 ? 21.532 -8.717 8.821 1.00 54.22 124 LEU A CA 1
ATOM 891 C C . LEU A 1 124 ? 21.865 -7.395 8.103 1.00 55.78 124 LEU A C 1
ATOM 892 O O . LEU A 1 124 ? 22.893 -6.776 8.379 1.00 58.19 124 LEU A O 1
ATOM 897 N N . GLU A 1 125 ? 20.988 -6.946 7.213 1.00 54.33 125 GLU A N 1
ATOM 898 C CA . GLU A 1 125 ? 21.214 -5.679 6.507 1.00 57.13 125 GLU A CA 1
ATOM 899 C C . GLU A 1 125 ? 21.195 -4.531 7.496 1.00 53.70 125 GLU A C 1
ATOM 900 O O . GLU A 1 125 ? 22.063 -3.675 7.483 1.00 54.46 125 GLU A O 1
ATOM 906 N N . ALA A 1 126 ? 20.219 -4.540 8.387 1.00 53.89 126 ALA A N 1
ATOM 907 C CA . ALA A 1 126 ? 20.143 -3.525 9.422 1.00 51.16 126 ALA A CA 1
ATOM 908 C C . ALA A 1 126 ? 21.439 -3.476 10.242 1.00 46.29 126 ALA A C 1
ATOM 909 O O . ALA A 1 126 ? 21.927 -2.396 10.565 1.00 48.94 126 ALA A O 1
ATOM 911 N N . ALA A 1 127 ? 22.018 -4.632 10.565 1.00 47.30 127 ALA A N 1
ATOM 912 C CA . ALA A 1 127 ? 23.302 -4.657 11.296 1.00 45.01 127 ALA A CA 1
ATOM 913 C C . ALA A 1 127 ? 24.415 -4.045 10.477 1.00 48.47 127 ALA A C 1
ATOM 914 O O . ALA A 1 127 ? 25.192 -3.237 10.982 1.00 47.15 127 ALA A O 1
ATOM 916 N N . VAL A 1 128 ? 24.460 -4.414 9.197 1.00 50.55 128 VAL A N 1
ATOM 917 C CA . VAL A 1 128 ? 25.562 -4.027 8.321 1.00 53.28 128 VAL A CA 1
ATOM 918 C C . VAL A 1 128 ? 25.521 -2.534 7.998 1.00 53.58 128 VAL A C 1
ATOM 919 O O . VAL A 1 128 ? 26.565 -1.867 7.954 1.00 52.30 128 VAL A O 1
ATOM 923 N N . ALA A 1 129 ? 24.319 -2.020 7.770 1.00 49.03 129 ALA A N 1
ATOM 924 C CA . ALA A 1 129 ? 24.130 -0.597 7.488 1.00 51.66 129 ALA A CA 1
ATOM 925 C C . ALA A 1 129 ? 24.388 0.284 8.701 1.00 51.73 129 ALA A C 1
ATOM 926 O O . ALA A 1 129 ? 25.115 1.262 8.624 1.00 56.76 129 ALA A O 1
ATOM 928 N N . ASN A 1 130 ? 23.780 -0.079 9.820 1.00 54.33 130 ASN A N 1
ATOM 929 C CA . ASN A 1 130 ? 23.726 0.772 11.008 1.00 57.04 130 ASN A CA 1
ATOM 930 C C . ASN A 1 130 ? 24.840 0.554 12.039 1.00 57.22 130 ASN A C 1
ATOM 931 O O . ASN A 1 130 ? 25.113 1.439 12.850 1.00 66.26 130 ASN A O 1
ATOM 936 N N . VAL A 1 131 ? 25.489 -0.609 12.021 1.00 60.29 131 VAL A N 1
ATOM 937 C CA . VAL A 1 131 ? 26.533 -0.912 13.022 1.00 56.20 131 VAL A CA 1
ATOM 938 C C . VAL A 1 131 ? 27.935 -1.050 12.394 1.00 56.59 131 VAL A C 1
ATOM 939 O O . VAL A 1 131 ? 28.900 -0.402 12.840 1.00 53.57 131 VAL A O 1
ATOM 943 N N . GLY A 1 132 ? 28.048 -1.881 11.357 1.00 51.82 132 GLY A N 1
ATOM 944 C CA . GLY A 1 132 ? 29.354 -2.173 10.790 1.00 47.70 132 GLY A CA 1
ATOM 945 C C . GLY A 1 132 ? 29.489 -3.552 10.163 1.00 47.93 132 GLY A C 1
ATOM 946 O O . GLY A 1 132 ? 28.496 -4.294 9.998 1.00 46.26 132 GLY A O 1
ATOM 947 N N . PRO A 1 133 ? 30.731 -3.896 9.779 1.00 44.09 133 PRO A N 1
ATOM 948 C CA . PRO A 1 133 ? 31.020 -5.192 9.180 1.00 42.38 133 PRO A CA 1
ATOM 949 C C . PRO A 1 133 ? 30.634 -6.330 10.116 1.00 42.97 133 PRO A C 1
ATOM 950 O O . PRO A 1 133 ? 30.943 -6.268 11.309 1.00 49.90 133 PRO A O 1
ATOM 954 N N . VAL A 1 134 ? 29.961 -7.343 9.570 1.00 41.39 134 VAL A N 1
ATOM 955 C CA . VAL A 1 134 ? 29.389 -8.449 10.327 1.00 39.32 134 VAL A CA 1
ATOM 956 C C . VAL A 1 134 ? 30.048 -9.759 9.928 1.00 39.95 134 VAL A C 1
ATOM 957 O O . VAL A 1 134 ? 30.184 -10.069 8.749 1.00 46.87 134 VAL A O 1
ATOM 961 N N . ALA A 1 135 ? 30.443 -10.534 10.922 1.00 39.23 135 ALA A N 1
ATOM 962 C CA . ALA A 1 135 ? 31.051 -11.801 10.691 1.00 41.14 135 ALA A CA 1
ATOM 963 C C . ALA A 1 135 ? 29.930 -12.772 10.376 1.00 42.99 135 ALA A C 1
ATOM 964 O O . ALA A 1 135 ? 28.909 -12.800 11.062 1.00 38.65 135 ALA A O 1
ATOM 966 N N . VAL A 1 136 ? 30.107 -13.513 9.284 1.00 47.20 136 VAL A N 1
ATOM 967 C CA . VAL A 1 136 ? 29.198 -14.589 8.885 1.00 47.30 136 VAL A CA 1
ATOM 968 C C . VAL A 1 136 ? 29.943 -15.900 8.583 1.00 47.14 136 VAL A C 1
ATOM 969 O O . VAL A 1 136 ? 31.163 -15.924 8.444 1.00 44.55 136 VAL A O 1
ATOM 973 N N . ALA A 1 137 ? 29.183 -16.982 8.490 1.00 49.08 137 ALA A N 1
ATOM 974 C CA . ALA A 1 137 ? 29.666 -18.251 7.953 1.00 51.24 137 ALA A CA 1
ATOM 975 C C . ALA A 1 137 ? 28.712 -18.788 6.886 1.00 54.11 137 ALA A C 1
ATOM 976 O O . ALA A 1 137 ? 27.487 -18.625 6.965 1.00 50.25 137 ALA A O 1
ATOM 978 N N . ILE A 1 138 ? 29.288 -19.460 5.898 1.00 57.63 138 ILE A N 1
ATOM 979 C CA . ILE A 1 138 ? 28.517 -19.973 4.775 1.00 56.90 138 ILE A CA 1
ATOM 980 C C . ILE A 1 138 ? 28.881 -21.403 4.474 1.00 59.75 138 ILE A C 1
ATOM 981 O O . ILE A 1 138 ? 29.829 -21.971 5.050 1.00 59.06 138 ILE A O 1
ATOM 986 N N . ASP A 1 139 ? 28.063 -21.972 3.599 1.00 62.29 139 ASP A N 1
ATOM 987 C CA . ASP A 1 139 ? 28.411 -23.142 2.826 1.00 64.22 139 ASP A CA 1
ATOM 988 C C . ASP A 1 139 ? 29.275 -22.715 1.620 1.00 60.12 139 ASP A C 1
ATOM 989 O O . ASP A 1 139 ? 28.778 -22.102 0.671 1.00 53.32 139 ASP A O 1
ATOM 994 N N . GLY A 1 140 ? 30.572 -22.994 1.697 1.00 57.03 140 GLY A N 1
ATOM 995 C CA . GLY A 1 140 ? 31.474 -22.844 0.563 1.00 60.12 140 GLY A CA 1
ATOM 996 C C . GLY A 1 140 ? 31.945 -24.184 0.011 1.00 62.31 140 GLY A C 1
ATOM 997 O O . GLY A 1 140 ? 33.073 -24.290 -0.458 1.00 64.40 140 GLY A O 1
ATOM 998 N N . GLU A 1 141 ? 31.078 -25.201 0.063 1.00 66.26 141 GLU A N 1
ATOM 999 C CA . GLU A 1 141 ? 31.390 -26.555 -0.431 1.00 64.56 141 GLU A CA 1
ATOM 1000 C C . GLU A 1 141 ? 31.628 -26.587 -1.959 1.00 64.39 141 GLU A C 1
ATOM 1001 O O . GLU A 1 141 ? 32.564 -27.226 -2.440 1.00 70.11 141 GLU A O 1
ATOM 1007 N N . SER A 1 142 ? 30.786 -25.881 -2.706 1.00 59.04 142 SER A N 1
ATOM 1008 C CA . SER A 1 142 ? 30.824 -25.882 -4.159 1.00 51.21 142 SER A CA 1
ATOM 1009 C C . SER A 1 142 ? 32.194 -25.550 -4.765 1.00 55.39 142 SER A C 1
ATOM 1010 O O . SER A 1 142 ? 32.946 -24.687 -4.286 1.00 55.92 142 SER A O 1
ATOM 1013 N N . ASN A 1 143 ? 32.471 -26.210 -5.882 1.00 57.40 143 ASN A N 1
ATOM 1014 C CA . ASN A 1 143 ? 33.635 -25.930 -6.671 1.00 54.80 143 ASN A CA 1
ATOM 1015 C C . ASN A 1 143 ? 33.534 -24.514 -7.242 1.00 50.23 143 ASN A C 1
ATOM 1016 O O . ASN A 1 143 ? 34.536 -23.881 -7.595 1.00 43.77 143 ASN A O 1
ATOM 1021 N N . ALA A 1 144 ? 32.306 -24.017 -7.319 1.00 48.37 144 ALA A N 1
ATOM 1022 C CA . ALA A 1 144 ? 32.051 -22.693 -7.865 1.00 52.37 144 ALA A CA 1
ATOM 1023 C C . ALA A 1 144 ? 32.547 -21.626 -6.911 1.00 53.14 144 ALA A C 1
ATOM 1024 O O . ALA A 1 144 ? 33.119 -20.602 -7.342 1.00 51.04 144 ALA A O 1
ATOM 1026 N N . PHE A 1 145 ? 32.306 -21.866 -5.620 1.00 50.09 145 PHE A N 1
ATOM 1027 C CA . PHE A 1 145 ? 32.874 -21.032 -4.568 1.00 47.36 145 PHE A CA 1
ATOM 1028 C C . PHE A 1 145 ? 34.391 -21.188 -4.466 1.00 42.48 145 PHE A C 1
ATOM 1029 O O . PHE A 1 145 ? 35.151 -20.216 -4.463 1.00 40.83 145 PHE A O 1
ATOM 1037 N N . ARG A 1 146 ? 34.826 -22.425 -4.356 1.00 39.71 146 ARG A N 1
ATOM 1038 C CA . ARG A 1 146 ? 36.239 -22.718 -4.262 1.00 44.92 146 ARG A CA 1
ATOM 1039 C C . ARG A 1 146 ? 37.001 -22.030 -5.369 1.00 45.63 146 ARG A C 1
ATOM 1040 O O . ARG A 1 146 ? 38.064 -21.498 -5.138 1.00 47.65 146 ARG A O 1
ATOM 1048 N N . PHE A 1 147 ? 36.417 -21.996 -6.566 1.00 51.81 147 PHE A N 1
ATOM 1049 C CA . PHE A 1 147 ? 37.004 -21.310 -7.726 1.00 53.84 147 PHE A CA 1
ATOM 1050 C C . PHE A 1 147 ? 36.230 -20.098 -8.240 1.00 51.65 147 PHE A C 1
ATOM 1051 O O . PHE A 1 147 ? 36.298 -19.786 -9.409 1.00 49.24 147 PHE A O 1
ATOM 1059 N N . TYR A 1 148 ? 35.527 -19.393 -7.372 1.00 52.17 148 TYR A N 1
ATOM 1060 C CA . TYR A 1 148 ? 34.848 -18.164 -7.777 1.00 52.49 148 TYR A CA 1
ATOM 1061 C C . TYR A 1 148 ? 35.842 -17.143 -8.278 1.00 51.06 148 TYR A C 1
ATOM 1062 O O . TYR A 1 148 ? 36.889 -16.971 -7.663 1.00 62.40 148 TYR A O 1
ATOM 1071 N N . TYR A 1 149 ? 35.492 -16.435 -9.349 1.00 51.60 149 TYR A N 1
ATOM 1072 C CA . TYR A 1 149 ? 36.380 -15.427 -9.924 1.00 52.48 149 TYR A CA 1
ATOM 1073 C C . TYR A 1 149 ? 35.750 -14.039 -10.101 1.00 50.07 149 TYR A C 1
ATOM 1074 O O . TYR A 1 149 ? 36.426 -13.027 -9.920 1.00 63.24 149 TYR A O 1
ATOM 1083 N N . SER A 1 150 ? 34.467 -13.986 -10.453 1.00 49.22 150 SER A N 1
ATOM 1084 C CA . SER A 1 150 ? 33.803 -12.701 -10.668 1.00 52.09 150 SER A CA 1
ATOM 1085 C C . SER A 1 150 ? 32.288 -12.888 -10.826 1.00 51.83 150 SER A C 1
ATOM 1086 O O . SER A 1 150 ? 31.820 -13.992 -11.094 1.00 57.55 150 SER A O 1
ATOM 1089 N N . GLY A 1 151 ? 31.534 -11.800 -10.691 1.00 50.24 151 GLY A N 1
ATOM 1090 C CA . GLY A 1 151 ? 30.067 -11.847 -10.751 1.00 48.46 151 GLY A CA 1
ATOM 1091 C C . GLY A 1 151 ? 29.385 -12.155 -9.426 1.00 53.58 151 GLY A C 1
ATOM 1092 O O . GLY A 1 151 ? 30.047 -12.252 -8.372 1.00 53.29 151 GLY A O 1
ATOM 1093 N N . VAL A 1 152 ? 28.055 -12.296 -9.474 1.00 56.35 152 VAL A N 1
ATOM 1094 C CA . VAL A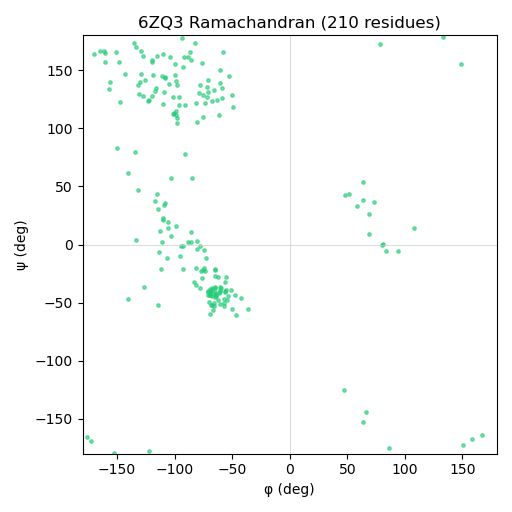 1 152 ? 27.247 -12.632 -8.291 1.00 58.78 152 VAL A CA 1
ATOM 1095 C C . VAL A 1 152 ? 27.101 -14.147 -8.178 1.00 53.43 152 VAL A C 1
ATOM 1096 O O . VAL A 1 152 ? 26.569 -14.797 -9.062 1.00 57.39 152 VAL A O 1
ATOM 1100 N N . TYR A 1 153 ? 27.582 -14.688 -7.071 1.00 55.42 153 TYR A N 1
ATOM 1101 C CA . TYR A 1 153 ? 27.467 -16.100 -6.772 1.00 55.37 153 TYR A CA 1
ATOM 1102 C C . TYR A 1 153 ? 26.019 -16.374 -6.429 1.00 58.73 153 TYR A C 1
ATOM 1103 O O . TYR A 1 153 ? 25.425 -15.711 -5.565 1.00 63.60 153 TYR A O 1
ATOM 1112 N N . ASP A 1 154 ? 25.446 -17.345 -7.121 1.00 59.38 154 ASP A N 1
ATOM 1113 C CA . ASP A 1 154 ? 24.020 -17.613 -7.039 1.00 59.03 154 ASP A CA 1
ATOM 1114 C C . ASP A 1 154 ? 23.874 -19.094 -7.300 1.00 62.01 154 ASP A C 1
ATOM 1115 O O . ASP A 1 154 ? 23.651 -19.515 -8.428 1.00 71.90 154 ASP A O 1
ATOM 1120 N N . SER A 1 155 ? 24.066 -19.873 -6.244 1.00 64.94 155 SER A N 1
ATOM 1121 C CA . SER A 1 155 ? 24.249 -21.307 -6.334 1.00 67.55 155 SER A CA 1
ATOM 1122 C C . SER A 1 155 ? 22.928 -22.024 -6.062 1.00 67.37 155 SER A C 1
ATOM 1123 O O . SER A 1 155 ? 22.183 -21.679 -5.147 1.00 65.30 155 SER A O 1
ATOM 1126 N N . SER A 1 156 ? 22.664 -23.036 -6.871 1.00 68.06 156 SER A N 1
ATOM 1127 C CA . SER A 1 156 ? 21.484 -23.872 -6.742 1.00 73.30 156 SER A CA 1
ATOM 1128 C C . SER A 1 156 ? 21.712 -24.976 -5.700 1.00 73.74 156 SER A C 1
ATOM 1129 O O . SER A 1 156 ? 20.783 -25.391 -5.023 1.00 69.81 156 SER A O 1
ATOM 1132 N N . ARG A 1 157 ? 22.957 -25.442 -5.579 1.00 80.44 157 ARG A N 1
ATOM 1133 C CA . ARG A 1 157 ? 23.299 -26.576 -4.695 1.00 80.38 157 ARG A CA 1
ATOM 1134 C C . ARG A 1 157 ? 23.658 -26.195 -3.225 1.00 72.84 157 ARG A C 1
ATOM 1135 O O . ARG A 1 157 ? 23.969 -27.070 -2.425 1.00 66.33 157 ARG A O 1
ATOM 1143 N N . CYS A 1 158 ? 23.588 -24.903 -2.888 1.00 73.80 158 CYS A N 1
ATOM 1144 C CA . CYS A 1 158 ? 24.032 -24.360 -1.587 1.00 68.14 158 CYS A CA 1
ATOM 1145 C C . CYS A 1 158 ? 23.059 -24.765 -0.484 1.00 70.23 158 CYS A C 1
ATOM 1146 O O . CYS A 1 158 ? 21.837 -24.663 -0.656 1.00 72.82 158 CYS A O 1
ATOM 1149 N N . SER A 1 159 ? 23.606 -25.199 0.647 1.00 67.29 159 SER A N 1
ATOM 1150 C CA . SER A 1 159 ? 22.822 -25.494 1.850 1.00 64.14 159 SER A CA 1
ATOM 1151 C C . SER A 1 159 ? 22.756 -24.272 2.777 1.00 61.23 159 SER A C 1
ATOM 1152 O O . SER A 1 159 ? 23.655 -23.432 2.787 1.00 60.03 159 SER A O 1
ATOM 1155 N N . SER A 1 160 ? 21.690 -24.181 3.560 1.00 62.54 160 SER A N 1
ATOM 1156 C CA . SER A 1 160 ? 21.484 -23.044 4.459 1.00 66.84 160 SER A CA 1
ATOM 1157 C C . SER A 1 160 ? 21.640 -23.417 5.931 1.00 68.00 160 SER A C 1
ATOM 1158 O O . SER A 1 160 ? 21.132 -22.712 6.785 1.00 67.76 160 SER A O 1
ATOM 1161 N N . SER A 1 161 ? 22.356 -24.497 6.239 1.00 75.95 161 SER A N 1
ATOM 1162 C CA . SER A 1 161 ? 22.412 -25.000 7.620 1.00 78.25 161 SER A CA 1
ATOM 1163 C C . SER A 1 161 ? 23.777 -25.512 8.068 1.00 84.82 161 SER A C 1
ATOM 1164 O O . SER A 1 161 ? 24.219 -25.196 9.187 1.00 95.98 161 SER A O 1
ATOM 1167 N N . SER A 1 162 ? 24.417 -26.336 7.231 1.00 85.52 162 SER A N 1
ATOM 1168 C CA . SER A 1 162 ? 25.768 -26.839 7.514 1.00 81.95 162 SER A CA 1
ATOM 1169 C C . SER A 1 162 ? 26.782 -25.992 6.763 1.00 73.49 162 SER A C 1
ATOM 1170 O O . SER A 1 162 ? 26.970 -26.131 5.542 1.00 62.98 162 SER A O 1
ATOM 1173 N N . LEU A 1 163 ? 27.440 -25.141 7.543 1.00 61.22 163 LEU A N 1
ATOM 1174 C CA . LEU A 1 163 ? 28.286 -24.077 7.069 1.00 60.95 163 LEU A CA 1
ATOM 1175 C C . LEU A 1 163 ? 29.723 -24.471 7.368 1.00 57.92 163 LEU A C 1
ATOM 1176 O O . LEU A 1 163 ? 30.016 -25.039 8.416 1.00 58.62 163 LEU A O 1
ATOM 1181 N N . ASN A 1 164 ? 30.628 -24.121 6.474 1.00 50.92 164 ASN A N 1
ATOM 1182 C CA . ASN A 1 164 ? 31.983 -24.596 6.575 1.00 53.05 164 ASN A CA 1
ATOM 1183 C C . ASN A 1 164 ? 33.031 -23.501 6.381 1.00 50.51 164 ASN A C 1
ATOM 1184 O O . ASN A 1 164 ? 34.232 -23.793 6.366 1.00 49.35 164 ASN A O 1
ATOM 1189 N N . HIS A 1 165 ? 32.611 -22.251 6.228 1.00 45.52 165 HIS A N 1
ATOM 1190 C CA . HIS A 1 165 ? 33.596 -21.200 5.957 1.00 49.11 165 HIS A CA 1
ATOM 1191 C C . HIS A 1 165 ? 33.032 -19.861 6.391 1.00 45.78 165 HIS A C 1
ATOM 1192 O O . HIS A 1 165 ? 31.847 -19.591 6.200 1.00 41.15 165 HIS A O 1
ATOM 1199 N N . ALA A 1 166 ? 33.895 -19.047 6.988 1.00 41.72 166 ALA A N 1
ATOM 1200 C CA . ALA A 1 166 ? 33.502 -17.814 7.634 1.00 41.34 166 ALA A CA 1
ATOM 1201 C C . ALA A 1 166 ? 34.173 -16.646 6.952 1.00 41.81 166 ALA A C 1
ATOM 1202 O O . ALA A 1 166 ? 35.324 -16.750 6.519 1.00 39.65 166 ALA A O 1
ATOM 1204 N N . MET A 1 167 ? 33.473 -15.515 6.891 1.00 45.38 167 MET A N 1
ATOM 1205 C CA . MET A 1 167 ? 34.023 -14.306 6.248 1.00 49.56 167 MET A CA 1
ATOM 1206 C C . MET A 1 167 ? 33.411 -13.067 6.858 1.00 45.88 167 MET A C 1
ATOM 1207 O O . MET A 1 167 ? 32.595 -13.173 7.755 1.00 50.11 167 MET A O 1
ATOM 1212 N N . VAL A 1 168 ? 33.800 -11.892 6.375 1.00 50.78 168 VAL A N 1
ATOM 1213 C CA . VAL A 1 168 ? 33.236 -10.618 6.869 1.00 50.17 168 VAL A CA 1
ATOM 1214 C C . VAL A 1 168 ? 32.363 -10.001 5.811 1.00 47.44 168 VAL A C 1
ATOM 1215 O O . VAL A 1 168 ? 32.841 -9.725 4.729 1.00 52.63 168 VAL A O 1
ATOM 1219 N N . ILE A 1 169 ? 31.096 -9.775 6.111 1.00 45.69 169 ILE A N 1
ATOM 1220 C CA . ILE A 1 169 ? 30.278 -8.920 5.261 1.00 43.84 169 ILE A CA 1
ATOM 1221 C C . ILE A 1 169 ? 30.700 -7.452 5.476 1.00 43.39 169 ILE A C 1
ATOM 1222 O O . ILE A 1 169 ? 30.658 -6.944 6.599 1.00 42.48 169 ILE A O 1
ATOM 1227 N N . THR A 1 170 ? 31.110 -6.776 4.404 1.00 41.70 170 THR A N 1
ATOM 1228 C CA . THR A 1 170 ? 31.546 -5.371 4.482 1.00 44.59 170 THR A CA 1
ATOM 1229 C C . THR A 1 170 ? 30.587 -4.377 3.808 1.00 46.96 170 THR A C 1
ATOM 1230 O O . THR A 1 170 ? 30.863 -3.181 3.772 1.00 45.82 170 THR A O 1
ATOM 1234 N N . GLY A 1 171 ? 29.470 -4.868 3.281 1.00 49.53 171 GLY A N 1
ATOM 1235 C CA . GLY A 1 171 ? 28.482 -4.024 2.629 1.00 49.81 171 GLY A CA 1
ATOM 1236 C C . GLY A 1 171 ? 27.485 -4.861 1.850 1.00 52.76 171 GLY A C 1
ATOM 1237 O O . GLY A 1 171 ? 27.366 -6.072 2.054 1.00 51.74 171 GLY A O 1
ATOM 1238 N N . TYR A 1 172 ? 26.754 -4.208 0.955 1.00 52.13 172 TYR A N 1
ATOM 1239 C CA . TYR A 1 172 ? 25.774 -4.888 0.104 1.00 52.37 172 TYR A CA 1
ATOM 1240 C C . TYR A 1 172 ? 25.438 -3.926 -1.002 1.00 53.10 172 TYR A C 1
ATOM 1241 O O . TYR A 1 172 ? 25.776 -2.735 -0.924 1.00 48.51 172 TYR A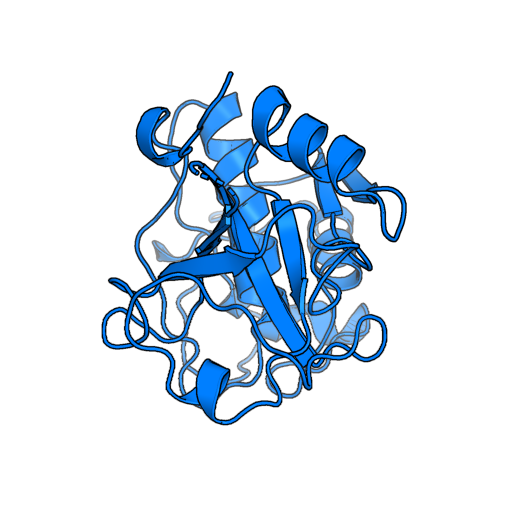 O 1
ATOM 1250 N N . GLY A 1 173 ? 24.779 -4.445 -2.032 1.00 56.36 173 GLY A N 1
ATOM 1251 C CA . GLY A 1 173 ? 24.467 -3.641 -3.210 1.00 56.51 173 GLY A CA 1
ATOM 1252 C C . GLY A 1 173 ? 23.573 -4.322 -4.222 1.00 53.76 173 GLY A C 1
ATOM 1253 O O . GLY A 1 173 ? 22.989 -5.377 -3.958 1.00 46.06 173 GLY A O 1
ATOM 1254 N N . ILE A 1 174 ? 23.462 -3.714 -5.398 1.00 63.39 174 ILE A N 1
ATOM 1255 C CA . ILE A 1 174 ? 22.634 -4.258 -6.467 1.00 68.78 174 ILE A CA 1
ATOM 1256 C C . ILE A 1 174 ? 23.390 -4.286 -7.792 1.00 65.00 174 ILE A C 1
ATOM 1257 O O . ILE A 1 174 ? 24.229 -5.157 -8.020 1.00 63.35 174 ILE A O 1
ATOM 1262 N N . GLU A 1 179 ? 20.723 -8.004 -6.472 1.00 62.23 179 GLU A N 1
ATOM 1263 C CA . GLU A 1 179 ? 20.828 -7.818 -5.029 1.00 63.79 179 GLU A CA 1
ATOM 1264 C C . GLU A 1 179 ? 21.883 -8.741 -4.429 1.00 55.96 179 GLU A C 1
ATOM 1265 O O . GLU A 1 179 ? 21.707 -9.959 -4.391 1.00 58.40 179 GLU A O 1
ATOM 1271 N N . TYR A 1 180 ? 22.979 -8.153 -3.961 1.00 54.05 180 TYR A N 1
ATOM 1272 C CA . TYR A 1 180 ? 24.078 -8.931 -3.354 1.00 51.09 180 TYR A CA 1
ATOM 1273 C C . TYR A 1 180 ? 24.582 -8.514 -1.923 1.00 48.99 180 TYR A C 1
ATOM 1274 O O . TYR A 1 180 ? 24.322 -7.423 -1.419 1.00 43.33 180 TYR A O 1
ATOM 1283 N N . TRP A 1 181 ? 25.292 -9.424 -1.270 1.00 47.85 181 TRP A N 1
ATOM 1284 C CA . TRP A 1 181 ? 26.110 -9.068 -0.112 1.00 49.93 181 TRP A CA 1
ATOM 1285 C C . TRP A 1 181 ? 27.535 -8.938 -0.587 1.00 46.41 181 TRP A C 1
ATOM 1286 O O . TRP A 1 181 ? 27.946 -9.666 -1.462 1.00 48.96 181 TRP A O 1
ATOM 1297 N N . LEU A 1 182 ? 28.289 -8.020 -0.005 1.00 45.97 182 LEU A N 1
ATOM 1298 C CA . LEU A 1 182 ? 29.709 -7.906 -0.299 1.00 44.02 182 LEU A CA 1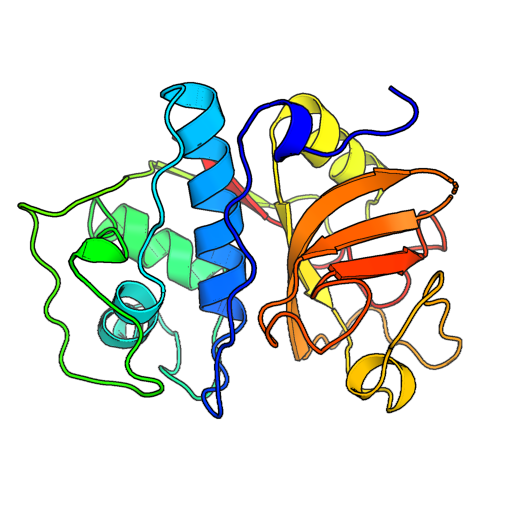
ATOM 1299 C C . LEU A 1 182 ? 30.493 -8.548 0.835 1.00 42.85 182 LEU A C 1
ATOM 1300 O O . LEU A 1 182 ? 30.492 -8.065 1.959 1.00 40.57 182 LEU A O 1
ATOM 1305 N N . ALA A 1 183 ? 31.148 -9.659 0.551 1.00 41.99 183 ALA A N 1
ATOM 1306 C CA . ALA A 1 183 ? 31.796 -10.409 1.596 1.00 41.27 183 ALA A CA 1
ATOM 1307 C C . ALA A 1 183 ? 33.285 -10.403 1.343 1.00 38.81 183 ALA A C 1
ATOM 1308 O O . ALA A 1 183 ? 33.729 -10.630 0.232 1.00 38.60 183 ALA A O 1
ATOM 1310 N N . LYS A 1 184 ? 34.054 -10.166 2.382 1.00 37.41 184 LYS A N 1
ATOM 1311 C CA . LYS A 1 184 ? 35.515 -10.202 2.289 1.00 41.81 184 LYS A CA 1
ATOM 1312 C C . LYS A 1 184 ? 36.054 -11.584 2.728 1.00 39.76 184 LYS A C 1
ATOM 1313 O O . LYS A 1 184 ? 35.811 -12.000 3.853 1.00 41.27 184 LYS A O 1
ATOM 1319 N N . ASN A 1 185 ? 36.747 -12.294 1.844 1.00 38.28 185 ASN A N 1
ATOM 1320 C CA . ASN A 1 185 ? 37.335 -13.611 2.174 1.00 38.31 185 ASN A CA 1
ATOM 1321 C C . ASN A 1 185 ? 38.789 -13.399 2.623 1.00 38.20 185 ASN A C 1
ATOM 1322 O O . ASN A 1 185 ? 39.305 -12.272 2.621 1.00 38.60 185 ASN A O 1
ATOM 1327 N N . SER A 1 186 ? 39.442 -14.480 3.008 1.00 37.61 186 SER A N 1
ATOM 1328 C CA . SER A 1 186 ? 40.806 -14.418 3.466 1.00 39.19 186 SER A CA 1
ATOM 1329 C C . SER A 1 186 ? 41.583 -15.505 2.736 1.00 45.84 186 SER A C 1
ATOM 1330 O O . SER A 1 186 ? 42.335 -16.279 3.352 1.00 45.26 186 SER A O 1
ATOM 1333 N N . TRP A 1 187 ? 41.371 -15.565 1.411 1.00 51.67 187 TRP A N 1
ATOM 1334 C CA . TRP A 1 187 ? 42.144 -16.438 0.511 1.00 50.99 187 TRP A CA 1
ATOM 1335 C C . TRP A 1 187 ? 43.036 -15.591 -0.364 1.00 47.97 187 TRP A C 1
ATOM 1336 O O . TRP A 1 187 ? 43.492 -16.038 -1.395 1.00 51.72 187 TRP A O 1
ATOM 1347 N N . GLY A 1 188 ? 43.308 -14.370 0.070 1.00 44.63 188 GLY A N 1
ATOM 1348 C CA . GLY A 1 188 ? 44.267 -13.540 -0.613 1.00 46.65 188 GLY A CA 1
ATOM 1349 C C . GLY A 1 188 ? 43.664 -12.934 -1.855 1.00 47.73 188 GLY A C 1
ATOM 1350 O O . GLY A 1 188 ? 42.523 -13.254 -2.237 1.00 46.98 188 GLY A O 1
ATOM 1351 N N . GLU A 1 189 ? 44.427 -12.030 -2.464 1.00 46.80 189 GLU A N 1
ATOM 1352 C CA . GLU A 1 189 ? 43.886 -11.113 -3.471 1.00 52.01 189 GLU A CA 1
ATOM 1353 C C . GLU A 1 189 ? 43.616 -11.787 -4.824 1.00 51.98 189 GLU A C 1
ATOM 1354 O O . GLU A 1 189 ? 42.827 -11.288 -5.623 1.00 56.32 189 GLU A O 1
ATOM 1360 N N . ASN A 1 190 ? 44.257 -12.927 -5.071 1.00 54.86 190 ASN A N 1
ATOM 1361 C CA . ASN A 1 190 ? 44.078 -13.665 -6.323 1.00 50.92 190 ASN A CA 1
ATOM 1362 C C . ASN A 1 190 ? 42.826 -14.536 -6.384 1.00 51.61 190 ASN A C 1
ATOM 1363 O O . ASN A 1 190 ? 42.667 -15.266 -7.348 1.00 61.02 190 ASN A O 1
ATOM 1368 N N . TRP A 1 191 ? 41.974 -14.518 -5.358 1.00 48.60 191 TRP A N 1
ATOM 1369 C CA . TRP A 1 191 ? 40.714 -15.247 -5.389 1.00 47.20 191 TRP A CA 1
ATOM 1370 C C . TRP A 1 191 ? 39.586 -14.223 -5.516 1.00 48.20 191 TRP A C 1
ATOM 1371 O O . TRP A 1 191 ? 39.688 -13.130 -4.972 1.00 52.81 191 TRP A O 1
ATOM 1382 N N . GLY A 1 192 ? 38.537 -14.556 -6.259 1.00 41.53 192 GLY A N 1
ATOM 1383 C CA . GLY A 1 192 ? 37.349 -13.725 -6.314 1.00 42.96 192 GLY A CA 1
ATOM 1384 C C . GLY A 1 192 ? 37.610 -12.368 -6.912 1.00 46.53 192 GLY A C 1
ATOM 1385 O O . GLY A 1 192 ? 38.503 -12.240 -7.731 1.00 46.81 192 GLY A O 1
ATOM 1386 N N . GLU A 1 193 ? 36.816 -11.374 -6.529 1.00 47.89 193 GLU A N 1
ATOM 1387 C CA . GLU A 1 193 ? 36.986 -10.020 -7.041 1.00 47.19 193 GLU A CA 1
ATOM 1388 C C . GLU A 1 193 ? 37.916 -9.248 -6.118 1.00 46.51 193 GLU A C 1
ATOM 1389 O O . GLU A 1 193 ? 37.470 -8.432 -5.311 1.00 51.16 193 GLU A O 1
ATOM 1395 N N . LEU A 1 194 ? 39.212 -9.510 -6.242 1.00 48.79 194 LEU A N 1
ATOM 1396 C CA . LEU A 1 194 ? 40.218 -8.843 -5.385 1.00 47.98 194 LEU A CA 1
ATOM 1397 C C . LEU A 1 194 ? 40.166 -9.416 -3.944 1.00 49.59 194 LEU A C 1
ATOM 1398 O O . LEU A 1 194 ? 40.338 -8.693 -2.965 1.00 53.96 194 LEU A O 1
ATOM 1403 N N . GLY A 1 195 ? 39.917 -10.715 -3.826 1.00 49.89 195 GLY A N 1
ATOM 1404 C CA . GLY A 1 195 ? 39.657 -11.359 -2.534 1.00 46.39 195 GLY A CA 1
ATOM 1405 C C . GLY A 1 195 ? 38.242 -11.199 -2.000 1.00 44.68 195 GLY A C 1
ATOM 1406 O O . GLY A 1 195 ? 37.928 -11.685 -0.904 1.00 47.59 195 GLY A O 1
ATOM 1407 N N . TYR A 1 196 ? 37.390 -10.502 -2.738 1.00 42.67 196 TYR A N 1
ATOM 1408 C CA . TYR A 1 196 ? 35.981 -10.337 -2.363 1.00 45.77 196 TYR A CA 1
ATOM 1409 C C . TYR A 1 196 ? 35.085 -11.292 -3.116 1.00 45.68 196 TYR A C 1
ATOM 1410 O O . TYR A 1 196 ? 35.386 -11.699 -4.228 1.00 57.10 196 TYR A O 1
ATOM 1419 N N . VAL A 1 197 ? 33.941 -11.585 -2.536 1.00 42.27 197 VAL A N 1
ATOM 1420 C CA . VAL A 1 197 ? 32.897 -12.289 -3.267 1.00 43.32 197 VAL A CA 1
ATOM 1421 C C . VAL A 1 197 ? 31.585 -11.510 -3.083 1.00 43.46 197 VAL A C 1
ATOM 1422 O O . VAL A 1 197 ? 31.302 -10.989 -1.987 1.00 40.82 197 VAL A O 1
ATOM 1426 N N . LYS A 1 198 ? 30.805 -11.407 -4.157 1.00 42.85 198 LYS A N 1
ATOM 1427 C CA . LYS A 1 198 ? 29.462 -10.866 -4.046 1.00 44.83 198 LYS A CA 1
ATOM 1428 C C . LYS A 1 198 ? 28.504 -12.042 -3.993 1.00 47.57 198 LYS A C 1
ATOM 1429 O O . LYS A 1 198 ? 28.406 -12.814 -4.951 1.00 48.55 198 LYS A O 1
ATOM 1435 N N . MET A 1 199 ? 27.820 -12.211 -2.859 1.00 49.04 199 MET A N 1
ATOM 1436 C CA . MET A 1 199 ? 26.853 -13.316 -2.715 1.00 49.71 199 MET A CA 1
ATOM 1437 C C . MET A 1 199 ? 25.394 -12.905 -2.809 1.00 48.79 199 MET A C 1
ATOM 1438 O O . MET A 1 199 ? 25.058 -11.736 -2.693 1.00 47.20 199 MET A O 1
ATOM 1443 N N . ALA A 1 200 ? 24.536 -13.888 -3.065 1.00 53.25 200 ALA A N 1
ATOM 1444 C CA . ALA A 1 200 ? 23.126 -13.622 -3.399 1.00 52.72 200 ALA A CA 1
ATOM 1445 C C . ALA A 1 200 ? 22.388 -13.049 -2.192 1.00 48.74 200 ALA A C 1
ATOM 1446 O O . ALA A 1 200 ? 22.395 -13.627 -1.092 1.00 43.40 200 ALA A O 1
ATOM 1448 N N . ARG A 1 201 ? 21.788 -11.885 -2.369 1.00 46.65 201 ARG A N 1
ATOM 1449 C CA . ARG A 1 201 ? 21.065 -11.285 -1.265 1.00 48.69 201 ARG A CA 1
ATOM 1450 C C . ARG A 1 201 ? 19.598 -11.417 -1.451 1.00 50.44 201 ARG A C 1
ATOM 1451 O O . ARG A 1 201 ? 19.091 -11.169 -2.540 1.00 54.83 201 ARG A O 1
ATOM 1459 N N . ASN A 1 202 ? 18.921 -11.748 -0.362 1.00 56.77 202 ASN A N 1
ATOM 1460 C CA . ASN A 1 202 ? 17.457 -11.867 -0.306 1.00 61.82 202 ASN A CA 1
ATOM 1461 C C . ASN A 1 202 ? 16.909 -13.034 -1.094 1.00 60.39 202 ASN A C 1
ATOM 1462 O O . ASN A 1 202 ? 15.765 -13.020 -1.520 1.00 53.42 202 ASN A O 1
ATOM 1467 N N . LYS A 1 203 ? 17.734 -14.058 -1.264 1.00 61.77 203 LYS A N 1
ATOM 1468 C CA . LYS A 1 203 ? 17.293 -15.269 -1.909 1.00 59.48 203 LYS A CA 1
ATOM 1469 C C . LYS A 1 203 ? 17.076 -16.278 -0.808 1.00 55.20 203 LYS A C 1
ATOM 1470 O O . LYS A 1 203 ? 17.670 -17.341 -0.791 1.00 58.19 203 LYS A O 1
ATOM 1476 N N . TYR A 1 204 ? 16.223 -15.921 0.142 1.00 57.70 204 TYR A N 1
ATOM 1477 C CA . TYR A 1 204 ? 15.814 -16.839 1.193 1.00 53.98 204 TYR A CA 1
ATOM 1478 C C . TYR A 1 204 ? 17.025 -17.486 1.874 1.00 49.86 204 TYR A C 1
ATOM 1479 O O . TYR A 1 204 ? 17.046 -18.689 2.138 1.00 49.24 204 TYR A O 1
ATOM 1488 N N . ASN A 1 205 ? 18.029 -16.662 2.159 1.00 47.49 205 ASN A N 1
ATOM 1489 C CA . ASN A 1 205 ? 19.195 -17.066 2.923 1.00 45.95 205 ASN A CA 1
ATOM 1490 C C . ASN A 1 205 ? 20.015 -18.134 2.221 1.00 45.57 205 ASN A C 1
ATOM 1491 O O . ASN A 1 205 ? 20.329 -19.184 2.796 1.00 44.72 205 ASN A O 1
ATOM 1496 N N . GLN A 1 206 ? 20.375 -17.829 0.978 1.00 44.69 206 GLN A N 1
ATOM 1497 C CA . GLN A 1 206 ? 21.165 -18.706 0.158 1.00 45.75 206 GLN A CA 1
ATOM 1498 C C . GLN A 1 206 ? 22.570 -18.858 0.762 1.00 47.34 206 GLN A C 1
ATOM 1499 O O . GLN A 1 206 ? 23.174 -17.862 1.148 1.00 49.17 206 GLN A O 1
ATOM 1505 N N . CYS A 1 207 ? 23.051 -20.107 0.851 1.00 46.96 207 CYS A N 1
ATOM 1506 C CA . CYS A 1 207 ? 24.359 -20.477 1.426 1.00 47.93 207 CYS A CA 1
ATOM 1507 C C . CYS A 1 207 ? 24.458 -20.280 2.955 1.00 50.08 207 CYS A C 1
ATOM 1508 O O . CYS A 1 207 ? 25.551 -20.407 3.563 1.00 43.97 207 CYS A O 1
ATOM 1511 N N . GLY A 1 208 ? 23.307 -19.995 3.561 1.00 46.61 208 GLY A N 1
ATOM 1512 C CA . GLY A 1 208 ? 23.202 -19.800 4.994 1.00 51.13 208 GLY A CA 1
ATOM 1513 C C . GLY A 1 208 ? 23.986 -18.603 5.460 1.00 50.17 208 GLY A C 1
ATOM 1514 O O . GLY A 1 208 ? 24.599 -18.653 6.520 1.00 48.76 208 GLY A O 1
ATOM 1515 N N . ILE A 1 209 ? 23.970 -17.532 4.666 1.00 49.26 209 ILE A N 1
ATOM 1516 C CA . ILE A 1 209 ? 24.724 -16.320 4.989 1.00 49.78 209 ILE A CA 1
ATOM 1517 C C . ILE A 1 209 ? 24.236 -15.609 6.272 1.00 49.34 209 ILE A C 1
ATOM 1518 O O . ILE A 1 209 ? 25.015 -14.928 6.958 1.00 48.59 209 ILE A O 1
ATOM 1523 N N . ALA A 1 210 ? 22.960 -15.789 6.600 1.00 46.88 210 ALA A N 1
ATOM 1524 C CA . ALA A 1 210 ? 22.366 -15.155 7.758 1.00 48.93 210 ALA A CA 1
ATOM 1525 C C . ALA A 1 210 ? 21.982 -16.145 8.856 1.00 49.83 210 ALA A C 1
ATOM 1526 O O . ALA A 1 210 ? 21.290 -15.757 9.798 1.00 51.00 210 ALA A O 1
ATOM 1528 N N . SER A 1 211 ? 22.431 -17.404 8.750 1.00 48.39 211 SER A N 1
ATOM 1529 C CA . SER A 1 211 ? 22.230 -18.420 9.804 1.00 47.40 211 SER A CA 1
ATOM 1530 C C . SER A 1 211 ? 23.014 -18.196 11.116 1.00 47.40 211 SER A C 1
ATOM 1531 O O . SER A 1 211 ? 22.478 -18.434 12.185 1.00 49.06 211 SER A O 1
ATOM 1534 N N . ASP A 1 212 ? 24.278 -17.771 11.014 1.00 49.75 212 ASP A N 1
ATOM 1535 C CA . ASP A 1 212 ? 25.189 -17.584 12.153 1.00 48.50 212 ASP A CA 1
ATOM 1536 C C . ASP A 1 212 ? 26.051 -16.312 11.990 1.00 48.87 212 ASP A C 1
ATOM 1537 O O . ASP A 1 212 ? 27.303 -16.359 11.901 1.00 43.41 212 ASP A O 1
ATOM 1542 N N . ALA A 1 213 ? 25.369 -15.177 11.927 1.00 46.70 213 ALA A N 1
ATOM 1543 C CA . ALA A 1 213 ? 26.033 -13.898 11.801 1.00 45.30 213 ALA A CA 1
ATOM 1544 C C . ALA A 1 213 ? 26.125 -13.230 13.176 1.00 50.09 213 ALA A C 1
ATOM 1545 O O . ALA A 1 213 ? 25.205 -13.292 13.984 1.00 46.57 213 ALA A O 1
ATOM 1547 N N . SER A 1 214 ? 27.248 -12.583 13.434 1.00 51.01 214 SER A N 1
ATOM 1548 C CA . SER A 1 214 ? 27.434 -11.901 14.673 1.00 49.27 214 SER A CA 1
ATOM 1549 C C . SER A 1 214 ? 28.373 -10.719 14.504 1.00 51.48 214 SER A C 1
ATOM 1550 O O . SER A 1 214 ? 29.093 -10.576 13.508 1.00 50.29 214 SER A O 1
ATOM 1553 N N . TYR A 1 215 ? 28.373 -9.858 15.499 1.00 50.13 215 TYR A N 1
ATOM 1554 C CA . TYR A 1 215 ? 29.396 -8.846 15.558 1.00 50.13 215 TYR A CA 1
ATOM 1555 C C . TYR A 1 215 ? 29.693 -8.522 17.014 1.00 47.37 215 TYR A C 1
ATOM 1556 O O . TYR A 1 215 ? 28.863 -8.759 17.888 1.00 47.37 215 TYR A O 1
ATOM 1565 N N . PRO A 1 216 ? 30.893 -7.996 17.279 1.00 44.56 216 PRO A N 1
ATOM 1566 C CA . PRO A 1 216 ? 31.294 -7.714 18.648 1.00 44.23 216 PRO A CA 1
ATOM 1567 C C . PRO A 1 216 ? 30.829 -6.345 19.139 1.00 43.60 216 PRO A C 1
ATOM 1568 O O . PRO A 1 216 ? 30.567 -5.489 18.340 1.00 41.89 216 PRO A O 1
ATOM 1572 N N . THR A 1 217 ? 30.745 -6.153 20.455 1.00 49.83 217 THR A N 1
ATOM 1573 C CA . THR A 1 217 ? 30.368 -4.864 21.029 1.00 52.25 217 THR A CA 1
ATOM 1574 C C . THR A 1 217 ? 31.579 -4.264 21.730 1.00 54.43 217 THR A C 1
ATOM 1575 O O . THR A 1 217 ? 32.388 -4.977 22.310 1.00 50.44 217 THR A O 1
ATOM 1579 N N . LEU A 1 218 ? 31.694 -2.941 21.669 1.00 57.27 218 LEU A N 1
ATOM 1580 C CA . LEU A 1 218 ? 32.807 -2.239 22.298 1.00 61.65 218 LEU A CA 1
ATOM 1581 C C . LEU A 1 218 ? 32.600 -0.729 22.257 1.00 64.79 218 LEU A C 1
ATOM 1582 O O . LEU A 1 218 ? 32.168 -0.179 21.243 1.00 72.77 218 LEU A O 1
#

Secondary structure (DSSP, 8-state):
---EEGGGGT--PPP-B-TT---HHHHHHHHHHHHHHHHHHSS---B-HHHHHHH-GGGT--GGG---HHHHHHHHHHTT-EEBTTTS---SS-------GGGEEE--SEEEEPPTT-HHHHHHHHHHT--EEEEE---SHHHHT--SSEE--SS--SS---EEEEEEEEE--EEEEE-SB-TTSTTTSEEEEE-SSSSGGGTTTS-EEEE-

Radius of gyration: 15.69 Å; Cα contacts (8 Å, |Δi|>4): 533; chains: 1; bounding box: 37×34×40 Å

Foldseek 3Di:
DQKDFLVVLVQADAAAALAQFQQLQLVLLQRLVQRLCCNVVVHRFAFESLLLLQPLVVLPADRRPGDHSQSSLVCQAVVFFTFHCVPHPRPSGHDHNPDDPVRGPDGFDHKDWFDAQDLVSVQVCCVPRFKKKFFFACPDPCSVQPAEDEDDDPPADQPDTRHMWIFRMAHDPWTKTAGRNALRGYPRRIHTYDGPPSCGRNRRRTMMHTHD

Solvent-accessible surface area: 9746 Å² total; per-residue (Å²): 130,139,86,28,33,28,124,121,134,42,1,18,6,47,32,44,63,14,53,157,4,39,0,12,5,0,11,1,0,0,10,0,0,2,0,15,10,4,45,71,83,64,157,58,44,125,1,2,10,1,0,0,0,12,12,0,69,116,79,48,6,104,0,30,175,17,30,78,16,110,17,0,3,73,7,0,47,60,44,116,0,0,2,29,16,75,59,14,72,66,160,27,142,84,29,86,69,70,44,87,134,161,85,122,24,9,46,14,88,22,39,63,127,17,101,91,37,28,14,77,56,0,67,44,7,0,20,124,58,1,1,0,0,0,12,0,3,12,124,36,102,56,0,138,131,15,169,75,37,74,13,81,22,122,230,26,44,47,95,70,43,78,15,6,2,7,0,1,0,4,0,140,105,28,0,17,0,14,4,8,79,11,119,152,22,8,50,134,0,13,0,58,2,4,18,79,115,213,14,25,0,0,1,0,16,83,2,10,25,2,44,85

Organism: Tethya aurantium (NCBI:txid281732)

=== Feature glossary ===
Legend for the data blocks above and below:

— What the protein is —

Sequence gives the 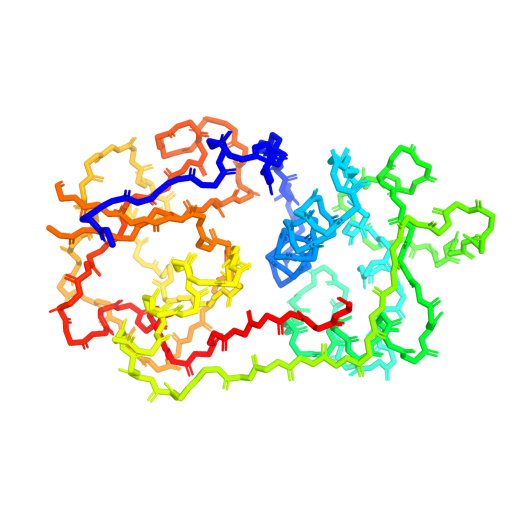chain of amino acids in standard one-letter code (A=alanine, C=cysteine, …, Y=tyrosine), read N→C. It is the only feature that is directly encoded by the gene; all structural features are derived from the folded form of this sequence.

The annotation block draws on four external resources. InterPro: which protein families and domains the sequence belongs to. GO: standardized terms for what the protein does, what process it participates in, and where in the cell it acts. CATH: which structural fold it has in the CATH hierarchy. Organism: the species of origin.

— Where its atoms are —

Atomic coordinates in PDBx/mmCIF format — the same representation the Protein Data Bank distributes. Each line of the _atom_site loop places one backbone atom in Cartesian space (units: ångströms, origin: arbitrary).

Six rendered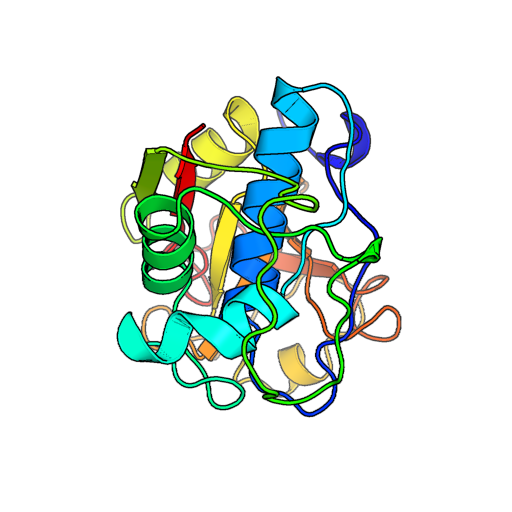 views show the 3D structure from the faces of a cube — i.e. along ±x, ±y, ±z. Rendering representation is drawn randomly per protein from cartoon (secondary-structure ribbons), sticks (backbone bonds), or molecular surface; coloring is either N→C rainbow (blue at the N-terminus through red at the C-terminus) or one color per chain.

— Local backbone conformation —

DSSP 8-state secondary structure assigns each residue one of H (α-helix), G (3₁₀-helix), I (π-helix), E (extended β-strand), B (isolated β-bridge), T (hydrogen-bonded turn), S (bend), or '-' (coil). The assignment is computed from backbone hydrogen-bond geometry via the Kabsch–Sander algorithm.

P-SEA three-state annotation labels each residue as helix, strand, or coil based purely on the geometry of the Cα trace. It serves as a fallback when the full backbone (and thus DSSP) is unavailable.

φ (phi) and ψ (psi) are the two rotatable backbone dihedrals per residue: φ is the C(i-1)–N–Cα–C torsion, ψ is the N–Cα–C–N(i+1) torsion, both in degrees on (−180°, 180°]. α-helical residues cluster near (−60°, −45°); β-strand residues near (−120°, +130°). A Ramachandran plot is simply a scatter of (φ, ψ) for every residue.

— Global shape and packing —

Radius of gyration (Rg) is the root-mean-square distance of Cα atoms from their centroid — a single number for overall size and compactness. A globular domain of N residues has Rg ≈ 2.2·N^0.38 Å; an extended or disordered chain has a much larger Rg. The Cα contact count is the number of residue pairs whose Cα atoms are within 8 Å and are more than four positions apart in sequence — a standard proxy for tertiary packing density. The bounding box is the smallest axis-aligned box enclosing all Cα atoms.

Accessible surface area quantifies burial. A residue with SASA near zero is packed into the hydrophobic core; one with SASA >100 Å² sits on the surface. Computed here via the Shrake–Rupley numerical algorithm with a 1.4 Å probe.

The contact map is a binary N×N matrix image: pixel (i, j) is dark where Cα_i and Cα_j are within 8 Å and |i−j|>4. Because the |i−j|>4 filter removes local helical contacts, off-diagonal stripes parallel to the main diagonal indicate parallel β-sheets; stripes perpendicular to it indicate antiparallel β-sheets. The Ramachandran plot scatters every residue's (φ, ψ) pair against the sterically allowed regions. The PAE heatmap renders the predicted-aligned-error matrix.

— Structural neighborhood —

A 3Di character summarizes, for each residue, the relative orientation of the Cα frame of its nearest spatial neighbor. Because it encodes fold topology rather than chemistry, 3Di alignments detect remote structural similarity that sequence alignment misses.

Structural nearest neighbors (via Foldseek easy-search vs the PDB). Reported per hit: target PDB id, E-value, and alignment TM-score. A TM-score above ~0.5 is the conventional threshold for 'same fold'.

— Confidence and disorder —

For AlphaFold models, the B-factor field carries pLDDT — the model's own estimate of local accuracy on a 0–100 scale. Regions with pLDDT<50 should be treated as essentially unmodeled; they often correspond to intrinsically disordered segments.

B-factor (Debye–Waller factor) reflects atomic displacement in the crystal lattice. It is an experimental observable (units Å²), not a prediction; low values mean the atom is pinned down, high values mean it moves or is heterogeneous across the crystal.

Predicted Aligned Error (PAE) is an AlphaFold confidence matrix: entry (i, j) is the expected error in the position of residue j, in ångströms, when the prediction is superimposed on the true structure at residue i. Low PAE within a block of residues means that block is internally rigid and well-predicted; high PAE between two blocks means their relative placement is uncertain even if each block individually is confident.